Protein AF-A0A7D5SAK4-F1 (afdb_monomer_lite)

Foldseek 3Di:
DFPDQPAADDAQDKDFDKDWAPQDPADDQQKWWKKKKWKKKFWAAAQAKFKFWWWDQQAPPDIDGLLPADPDPPDFGQPQVDQNQPQQNPDNVDSDHGHHPVRHGGVGDDTDIDIDIRTGIGGDPDPDPDRTTIMIRGMIIGHHRDDDRTRGMDIGPIDMHTDHDDDDPPPVDPPPFDWPPVVDPVPDIDGDDPDQDFDKDWDADPVRHTDDIDTDDGD

Radius of gyration: 26.8 Å; chains: 1; bounding box: 66×43×78 Å

Secondary structure (DSSP, 8-state):
--S-TTSPPPTT-EEEEEEEPPPP---SSSEEEEEEEEEEEEE--TTTSEEEEEEESSTTSS-EETT-----TTS-----TTTTTTTTBS-TT--PBPB-TTS-B-B-SS-EEEEEEEEEEEE--S--------EEEEEEEE--SS-----EEEEEEEEEEE---PPPP--TTT-----BSSS-SSS--B----SSS-EEEEEE-TTS-EEEEEEEPP-

pLDDT: mean 70.31, std 14.49, range [39.53, 91.31]

Structure (mmCIF, N/CA/C/O backbone):
data_AF-A0A7D5SAK4-F1
#
_entry.id   AF-A0A7D5SAK4-F1
#
loop_
_atom_site.group_PDB
_atom_site.id
_atom_site.type_symbol
_atom_site.label_atom_id
_atom_site.label_alt_id
_atom_site.label_comp_id
_atom_site.label_asym_id
_atom_site.label_entity_id
_atom_site.label_seq_id
_atom_site.pdbx_PDB_ins_code
_atom_site.Cartn_x
_atom_site.Cartn_y
_atom_site.Cartn_z
_atom_site.occupancy
_atom_site.B_iso_or_equiv
_atom_site.auth_seq_id
_atom_site.auth_comp_id
_atom_site.auth_asym_id
_atom_site.auth_atom_id
_atom_site.pdbx_PDB_model_num
ATOM 1 N N . MET A 1 1 ? 14.174 -0.040 -7.897 1.00 55.28 1 MET A N 1
ATOM 2 C CA . MET A 1 1 ? 13.739 0.686 -6.686 1.00 55.28 1 MET A CA 1
ATOM 3 C C . MET A 1 1 ? 14.817 1.688 -6.367 1.00 55.28 1 MET A C 1
ATOM 5 O O . MET A 1 1 ? 15.941 1.271 -6.117 1.00 55.28 1 MET A O 1
ATOM 9 N N . ILE A 1 2 ? 14.504 2.974 -6.461 1.00 55.88 2 ILE A N 1
ATOM 10 C CA . ILE A 1 2 ? 15.511 4.012 -6.299 1.00 55.88 2 ILE A CA 1
ATOM 11 C C . ILE A 1 2 ? 15.364 4.608 -4.906 1.00 55.88 2 ILE A C 1
ATOM 13 O O . ILE A 1 2 ? 14.382 5.274 -4.587 1.00 55.88 2 ILE A O 1
ATOM 17 N N . THR A 1 3 ? 16.354 4.327 -4.066 1.00 53.31 3 THR A N 1
ATOM 18 C CA . THR A 1 3 ? 16.530 4.958 -2.753 1.00 53.31 3 THR A CA 1
ATOM 19 C C . THR A 1 3 ? 17.414 6.208 -2.838 1.00 53.31 3 THR A C 1
ATOM 21 O O . THR A 1 3 ? 17.677 6.833 -1.817 1.00 53.31 3 THR A O 1
ATOM 24 N N . ASP A 1 4 ? 17.874 6.559 -4.043 1.00 54.09 4 ASP A N 1
ATOM 25 C CA . ASP A 1 4 ? 18.899 7.563 -4.323 1.00 54.09 4 ASP A CA 1
ATOM 26 C C . ASP A 1 4 ? 18.652 8.205 -5.707 1.00 54.09 4 ASP A C 1
ATOM 28 O O . ASP A 1 4 ? 18.868 7.578 -6.740 1.00 54.09 4 ASP A O 1
ATOM 32 N N . SER A 1 5 ? 18.218 9.467 -5.736 1.00 61.50 5 SER A N 1
ATOM 33 C CA . SER A 1 5 ? 17.888 10.199 -6.969 1.00 61.50 5 SER A CA 1
ATOM 34 C C . SER A 1 5 ? 19.081 10.543 -7.875 1.00 61.50 5 SER A C 1
ATOM 36 O O . SER A 1 5 ? 18.881 11.243 -8.865 1.00 61.50 5 SER A O 1
ATOM 38 N N . LEU A 1 6 ? 20.312 10.145 -7.538 1.00 74.00 6 LEU A N 1
ATOM 39 C CA . LEU A 1 6 ? 21.505 10.485 -8.319 1.00 74.00 6 LEU A CA 1
ATOM 40 C C . LEU A 1 6 ? 21.583 9.720 -9.644 1.00 74.00 6 LEU A C 1
ATOM 42 O O . LEU A 1 6 ? 22.172 10.237 -10.589 1.00 74.00 6 LEU A O 1
ATOM 46 N N . ASN A 1 7 ? 20.986 8.526 -9.733 1.00 82.19 7 ASN A N 1
ATOM 47 C CA . ASN A 1 7 ? 21.051 7.684 -10.929 1.00 82.19 7 ASN A CA 1
ATOM 48 C C . ASN A 1 7 ? 19.653 7.343 -11.473 1.00 82.19 7 ASN A C 1
ATOM 50 O O . ASN A 1 7 ? 18.740 7.101 -10.680 1.00 82.19 7 ASN A O 1
ATOM 54 N N . PRO A 1 8 ? 19.477 7.268 -12.807 1.00 85.06 8 PRO A N 1
ATOM 55 C CA . PRO A 1 8 ? 18.262 6.725 -13.405 1.00 85.06 8 PRO A CA 1
ATOM 56 C C . PRO A 1 8 ? 18.050 5.249 -13.056 1.00 85.06 8 PRO A C 1
ATOM 58 O O . PRO A 1 8 ? 18.991 4.548 -12.669 1.00 85.06 8 PRO A O 1
ATOM 61 N N . TYR A 1 9 ? 16.823 4.746 -13.213 1.00 86.62 9 TYR A N 1
ATOM 62 C CA . TYR A 1 9 ? 16.590 3.314 -13.007 1.00 86.62 9 TYR A CA 1
ATOM 63 C C . TYR A 1 9 ? 17.170 2.480 -14.156 1.00 86.62 9 TYR A C 1
ATOM 65 O O . TYR A 1 9 ? 17.192 2.925 -15.302 1.00 86.62 9 TYR A O 1
ATOM 73 N N . PRO A 1 10 ? 17.632 1.249 -13.874 1.00 87.94 10 PRO A N 1
ATOM 74 C CA . PRO A 1 10 ? 18.133 0.361 -14.914 1.00 87.94 10 PRO A CA 1
ATOM 75 C C . PRO A 1 10 ? 17.015 -0.109 -15.852 1.00 87.94 10 PRO A C 1
ATOM 77 O O . PRO A 1 10 ? 15.881 -0.334 -15.420 1.00 87.94 10 PRO A O 1
ATOM 80 N N . VAL A 1 11 ? 17.361 -0.324 -17.122 1.00 89.94 11 VAL A N 1
ATOM 81 C CA . VAL A 1 11 ? 16.489 -0.984 -18.105 1.00 89.94 11 VAL A CA 1
ATOM 82 C C . VAL A 1 11 ? 16.256 -2.446 -17.740 1.00 89.94 11 VAL A C 1
ATOM 84 O O . VAL A 1 11 ? 17.106 -3.090 -17.125 1.00 89.94 11 VAL A O 1
ATOM 87 N N . SER A 1 12 ? 15.115 -2.986 -18.156 1.00 89.44 12 SER A N 1
ATOM 88 C CA . SER A 1 12 ? 14.706 -4.388 -18.009 1.00 89.44 12 SER A CA 1
ATOM 89 C C . SER A 1 12 ? 14.768 -4.870 -16.567 1.00 89.44 12 SER A C 1
ATOM 91 O O . SER A 1 12 ? 15.035 -6.038 -16.279 1.00 89.44 12 SER A O 1
ATOM 93 N N . ASN A 1 13 ? 14.549 -3.949 -15.637 1.00 88.94 13 ASN A N 1
ATOM 94 C CA . ASN A 1 13 ? 14.712 -4.201 -14.230 1.00 88.94 13 ASN A CA 1
ATOM 95 C C . ASN A 1 13 ? 13.381 -4.619 -13.630 1.00 88.94 13 ASN A C 1
ATOM 97 O O . ASN A 1 13 ? 12.383 -3.912 -13.738 1.00 88.94 13 ASN A O 1
ATOM 101 N N . TYR A 1 14 ? 13.404 -5.734 -12.912 1.00 89.56 14 TYR A N 1
ATOM 102 C CA . TYR A 1 14 ? 12.339 -6.113 -12.002 1.00 89.56 14 TYR A CA 1
ATOM 103 C C . TYR A 1 14 ? 12.876 -6.027 -10.579 1.00 89.56 14 TYR A C 1
ATOM 105 O O . TYR A 1 14 ? 13.786 -6.762 -10.199 1.00 89.56 14 TYR A O 1
ATOM 113 N N . SER A 1 15 ? 12.315 -5.122 -9.782 1.00 88.06 15 SER A N 1
ATOM 114 C CA . SER A 1 15 ? 12.715 -4.961 -8.385 1.00 88.06 15 SER A CA 1
ATOM 115 C C . SER A 1 15 ? 11.506 -4.951 -7.477 1.00 88.06 15 SER A C 1
ATOM 117 O O . SER A 1 15 ? 10.505 -4.301 -7.778 1.00 88.06 15 SER A O 1
ATOM 119 N N . ALA A 1 16 ? 11.632 -5.630 -6.345 1.00 88.19 16 ALA A N 1
ATOM 120 C CA . ALA A 1 16 ? 10.605 -5.660 -5.326 1.00 88.19 16 ALA A CA 1
ATOM 121 C C . ALA A 1 16 ? 11.224 -5.757 -3.935 1.00 88.19 16 ALA A C 1
ATOM 123 O O . ALA A 1 16 ? 12.320 -6.294 -3.771 1.00 88.19 16 ALA A O 1
ATOM 124 N N . PHE A 1 17 ? 10.494 -5.290 -2.926 1.00 85.31 17 PHE A N 1
ATOM 125 C CA . PHE A 1 17 ? 10.806 -5.591 -1.535 1.00 85.31 17 PHE A CA 1
ATOM 126 C C . PHE A 1 17 ? 9.558 -6.039 -0.786 1.00 85.31 17 PHE A C 1
ATOM 128 O O . PHE A 1 17 ? 8.427 -5.689 -1.134 1.00 85.31 17 PHE A O 1
ATOM 135 N N . ALA A 1 18 ? 9.780 -6.855 0.238 1.00 83.94 18 ALA A N 1
ATOM 136 C CA . ALA A 1 18 ? 8.726 -7.390 1.077 1.00 83.94 18 ALA A CA 1
ATOM 137 C C . ALA A 1 18 ? 8.836 -6.840 2.495 1.00 83.94 18 ALA A C 1
ATOM 139 O O . ALA A 1 18 ? 9.925 -6.677 3.042 1.00 83.94 18 ALA A O 1
ATOM 140 N N . ILE A 1 19 ? 7.678 -6.593 3.087 1.00 79.56 19 ILE A N 1
ATOM 141 C CA . ILE A 1 19 ? 7.499 -6.165 4.462 1.00 79.56 19 ILE A CA 1
ATOM 142 C C . ILE A 1 19 ? 6.755 -7.282 5.178 1.00 79.56 19 ILE A C 1
ATOM 144 O O . ILE A 1 19 ? 5.736 -7.800 4.712 1.00 79.56 19 ILE A O 1
ATOM 148 N N . HIS A 1 20 ? 7.278 -7.659 6.334 1.00 80.75 20 HIS A N 1
ATOM 149 C CA . HIS A 1 20 ? 6.602 -8.591 7.214 1.00 80.75 20 HIS A CA 1
ATOM 150 C C . HIS A 1 20 ? 5.535 -7.831 7.992 1.00 80.75 20 HIS A C 1
ATOM 152 O O . HIS A 1 20 ? 5.846 -6.886 8.717 1.00 80.75 20 HIS A O 1
ATOM 158 N N . LEU A 1 21 ? 4.277 -8.236 7.832 1.00 74.88 21 LEU A N 1
ATOM 159 C CA . LEU A 1 21 ? 3.200 -7.649 8.611 1.00 74.88 21 LEU A CA 1
ATOM 160 C C . LEU A 1 21 ? 3.262 -8.214 10.033 1.00 74.88 21 LEU A C 1
ATOM 1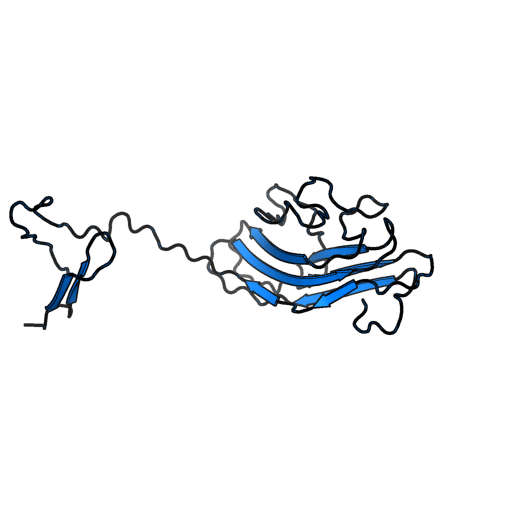62 O O . LEU A 1 21 ? 3.551 -9.404 10.210 1.00 74.88 21 LEU A O 1
ATOM 166 N N . PRO A 1 22 ? 2.996 -7.387 11.058 1.00 71.81 22 PRO A N 1
ATOM 167 C CA . PRO A 1 22 ? 2.966 -7.870 12.423 1.00 71.81 22 PRO A CA 1
ATOM 168 C C . PRO A 1 22 ? 1.899 -8.954 12.541 1.00 71.81 22 PRO A C 1
ATOM 170 O O . PRO A 1 22 ? 0.854 -8.912 11.879 1.00 71.81 22 PRO A O 1
ATOM 173 N N . GLN A 1 23 ? 2.160 -9.937 13.395 1.00 68.50 23 GLN A N 1
ATOM 174 C CA . GLN A 1 23 ? 1.157 -10.941 13.693 1.00 68.50 23 GLN A CA 1
ATOM 175 C C . GLN A 1 23 ? -0.071 -10.234 14.283 1.00 68.50 23 GLN A C 1
ATOM 177 O O . GLN A 1 23 ? 0.024 -9.594 15.330 1.00 68.50 23 GLN A O 1
ATOM 182 N N . ASN A 1 24 ? -1.216 -10.328 13.606 1.00 62.53 24 ASN A N 1
ATOM 183 C CA . ASN A 1 24 ? -2.455 -9.788 14.141 1.00 62.53 24 ASN A CA 1
ATOM 184 C C . ASN A 1 24 ? -2.954 -10.739 15.237 1.00 62.53 24 ASN A C 1
ATOM 186 O O . ASN A 1 24 ? -3.220 -11.916 14.995 1.00 62.53 24 ASN A O 1
ATOM 190 N N . ILE A 1 25 ? -3.012 -10.220 16.461 1.00 54.09 25 ILE A N 1
ATOM 191 C CA . ILE A 1 25 ? -3.475 -10.919 17.668 1.00 54.09 25 ILE A CA 1
ATOM 192 C C . ILE A 1 25 ? -4.999 -10.792 17.871 1.00 54.09 25 ILE A C 1
ATOM 194 O O . ILE A 1 25 ? -5.516 -11.180 18.916 1.00 54.09 25 ILE A O 1
ATOM 198 N N . GLY A 1 26 ? -5.704 -10.235 16.881 1.00 53.47 26 GLY A N 1
ATOM 199 C CA . GLY A 1 26 ? -7.121 -9.890 16.900 1.00 53.47 26 GLY A CA 1
ATOM 200 C C . GLY A 1 26 ? -8.068 -11.079 17.064 1.00 53.47 26 GLY A C 1
ATOM 201 O O . GLY A 1 26 ? -7.849 -12.180 16.557 1.00 53.47 26 GLY A O 1
ATOM 202 N N . LEU A 1 27 ? -9.127 -10.813 17.824 1.00 47.06 27 LEU A N 1
ATOM 203 C CA . LEU A 1 27 ? -10.064 -11.752 18.427 1.00 47.06 27 LEU A CA 1
ATOM 204 C C . LEU A 1 27 ? -10.963 -12.434 17.387 1.00 47.06 27 LEU A C 1
ATOM 206 O O . LEU A 1 27 ? -11.790 -11.766 16.791 1.00 47.06 27 LEU A O 1
ATOM 210 N N . ASN A 1 28 ? -10.832 -13.761 17.252 1.00 47.03 28 ASN A N 1
ATOM 211 C CA . ASN A 1 28 ? -11.820 -14.800 16.874 1.00 47.03 28 ASN A CA 1
ATOM 212 C C . ASN A 1 28 ? -12.819 -14.609 15.708 1.00 47.03 28 ASN A C 1
ATOM 214 O O . ASN A 1 28 ? -13.486 -15.580 15.358 1.00 47.03 28 ASN A O 1
ATOM 218 N N . TRP A 1 29 ? -12.929 -13.443 15.085 1.00 45.09 29 TRP A N 1
ATOM 219 C CA . TRP A 1 29 ? -13.993 -13.100 14.140 1.00 45.09 29 TRP A CA 1
ATOM 220 C C . TRP A 1 29 ? -13.484 -12.985 12.712 1.00 45.09 29 TRP A C 1
ATOM 222 O O . TRP A 1 29 ? -13.998 -12.196 11.933 1.00 45.09 29 TRP A O 1
ATOM 232 N N . GLY A 1 30 ? -12.468 -13.784 12.377 1.00 52.03 30 GLY A N 1
ATOM 233 C CA . GLY A 1 30 ? -12.120 -14.135 11.001 1.00 52.03 30 GLY A CA 1
ATOM 234 C C . GLY A 1 30 ? -11.702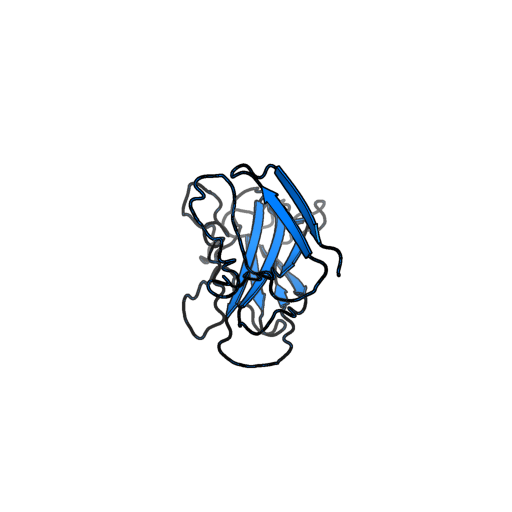 -12.997 10.075 1.00 52.03 30 GLY A C 1
ATOM 235 O O . GLY A 1 30 ? -11.316 -13.336 8.969 1.00 52.03 30 GLY A O 1
ATOM 236 N N . ASN A 1 31 ? -11.747 -11.735 10.519 1.00 53.81 31 ASN A N 1
ATOM 237 C CA . ASN A 1 31 ? -11.502 -10.523 9.748 1.00 53.81 31 ASN A CA 1
ATOM 238 C C . ASN A 1 31 ? -10.250 -9.837 10.287 1.00 53.81 31 ASN A C 1
ATOM 240 O O . ASN A 1 31 ? -10.241 -9.244 11.369 1.00 53.81 31 ASN A O 1
ATOM 244 N N . TYR A 1 32 ? -9.168 -9.935 9.529 1.00 61.06 32 TYR A N 1
ATOM 245 C CA . TYR A 1 32 ? -7.949 -9.193 9.810 1.00 61.06 32 TYR A CA 1
ATOM 246 C C . TYR A 1 32 ? -7.981 -7.902 9.010 1.00 61.06 32 TYR A C 1
ATOM 248 O O . TYR A 1 32 ? -7.969 -7.995 7.795 1.00 61.06 32 TYR A O 1
ATOM 256 N N . ASN A 1 33 ? -7.986 -6.741 9.670 1.00 68.25 33 ASN A N 1
ATOM 257 C CA . ASN A 1 33 ? -7.910 -5.434 9.012 1.00 68.25 33 ASN A CA 1
ATOM 258 C C . ASN A 1 33 ? -6.476 -4.919 9.082 1.00 68.25 33 ASN A C 1
ATOM 260 O O . ASN A 1 33 ? -6.112 -4.229 10.035 1.00 68.25 33 ASN A O 1
ATOM 264 N N . TYR A 1 34 ? -5.635 -5.276 8.116 1.00 73.44 34 TYR A N 1
ATOM 265 C CA . TYR A 1 34 ? -4.321 -4.646 7.995 1.00 73.44 34 TYR A CA 1
ATOM 266 C C . TYR A 1 34 ? -4.452 -3.338 7.234 1.00 73.44 34 TYR A C 1
ATOM 268 O O . TYR A 1 34 ? -5.172 -3.292 6.245 1.00 73.44 34 TYR A O 1
ATOM 276 N N . TYR A 1 35 ? -3.736 -2.299 7.661 1.00 74.56 35 TYR A N 1
ATOM 277 C CA . TYR A 1 35 ? -3.582 -1.095 6.856 1.00 74.56 35 TYR A CA 1
ATOM 278 C C . TYR A 1 35 ? -2.146 -0.954 6.370 1.00 74.56 35 TYR A C 1
ATOM 280 O O . TYR A 1 35 ? -1.185 -1.238 7.095 1.00 74.56 35 TYR A O 1
ATOM 288 N N . PHE A 1 36 ? -2.015 -0.473 5.140 1.00 75.19 36 PHE A N 1
ATOM 289 C CA . PHE A 1 36 ? -0.743 -0.140 4.525 1.00 75.19 36 PHE A CA 1
ATOM 290 C C . PHE A 1 36 ? -0.788 1.286 3.990 1.00 75.19 36 PHE A C 1
ATOM 292 O O . PHE A 1 36 ? -1.616 1.591 3.131 1.00 75.19 36 PHE A O 1
ATOM 299 N N . ARG A 1 37 ? 0.077 2.157 4.519 1.00 78.06 37 ARG A N 1
ATOM 300 C CA . ARG A 1 37 ? 0.130 3.577 4.182 1.00 78.06 37 ARG A CA 1
ATOM 301 C C . ARG A 1 37 ? 1.533 4.026 3.841 1.00 78.06 37 ARG A C 1
ATOM 303 O O . ARG A 1 37 ? 2.475 3.733 4.559 1.00 78.06 37 ARG A O 1
ATOM 310 N N . PHE A 1 38 ? 1.663 4.791 2.775 1.00 78.94 38 PHE A N 1
ATOM 311 C CA . PHE A 1 38 ? 2.926 5.390 2.380 1.00 78.94 38 PHE A CA 1
ATOM 312 C C . PHE A 1 38 ? 2.656 6.599 1.492 1.00 78.94 38 PHE A C 1
ATOM 314 O O . PHE A 1 38 ? 1.592 6.700 0.876 1.00 78.94 38 PHE A O 1
ATOM 321 N N . TRP A 1 39 ? 3.629 7.500 1.437 1.00 80.19 39 TRP A N 1
ATOM 322 C CA . TRP A 1 39 ? 3.752 8.444 0.340 1.00 80.19 39 TRP A CA 1
ATOM 323 C C . TRP A 1 39 ? 4.581 7.800 -0.749 1.00 80.19 39 TRP A C 1
ATOM 325 O O . TRP A 1 39 ? 5.560 7.104 -0.473 1.00 80.19 39 TRP A O 1
ATOM 335 N N . HIS A 1 40 ? 4.230 8.070 -1.991 1.00 80.75 40 HIS A N 1
ATOM 336 C CA . HIS A 1 40 ? 5.093 7.720 -3.100 1.00 80.75 40 HIS A CA 1
ATOM 337 C C . HIS A 1 40 ? 5.218 8.852 -4.099 1.00 80.75 40 HIS A C 1
ATOM 339 O O . HIS A 1 40 ? 4.349 9.713 -4.180 1.00 80.75 40 HIS A O 1
ATOM 345 N N . ARG A 1 41 ? 6.311 8.811 -4.850 1.00 81.62 41 ARG A N 1
ATOM 346 C CA . ARG A 1 41 ? 6.540 9.579 -6.064 1.00 81.62 41 ARG A CA 1
ATOM 347 C C . ARG A 1 41 ? 7.058 8.616 -7.113 1.00 81.62 41 ARG A C 1
ATOM 349 O O . ARG A 1 41 ? 7.985 7.866 -6.821 1.00 81.62 41 ARG A O 1
ATOM 356 N N . PHE A 1 42 ? 6.497 8.643 -8.311 1.00 83.00 42 PHE A N 1
ATOM 357 C CA . PHE A 1 42 ? 7.028 7.879 -9.432 1.00 83.00 42 PHE A CA 1
ATOM 358 C C . PHE A 1 42 ? 7.246 8.773 -10.652 1.00 83.00 42 PHE A C 1
ATOM 360 O O . PHE A 1 42 ? 6.537 9.757 -10.860 1.00 83.00 42 PHE A O 1
ATOM 367 N N . GLU A 1 43 ? 8.281 8.454 -11.414 1.00 83.62 43 GLU A N 1
ATOM 368 C CA . GLU A 1 43 ? 8.624 9.060 -12.688 1.00 83.62 43 GLU A CA 1
ATOM 369 C C . GLU A 1 43 ? 9.124 7.943 -13.607 1.00 83.62 43 GLU A C 1
ATOM 371 O O . GLU A 1 43 ? 10.253 7.475 -13.467 1.00 83.62 43 GLU A O 1
ATOM 376 N N . THR A 1 44 ? 8.254 7.496 -14.503 1.00 83.44 44 THR A N 1
ATOM 377 C CA . THR A 1 44 ? 8.467 6.381 -15.435 1.00 83.44 44 THR A CA 1
ATOM 378 C C . THR A 1 44 ? 8.100 6.825 -16.846 1.00 83.44 44 THR A C 1
ATOM 380 O O . THR A 1 44 ? 7.348 7.799 -16.991 1.00 83.44 44 THR A O 1
ATOM 383 N N . ASP A 1 45 ? 8.602 6.151 -17.882 1.00 79.75 45 ASP A N 1
ATOM 384 C CA . ASP A 1 45 ? 7.997 6.299 -19.206 1.00 79.75 45 ASP A CA 1
ATOM 385 C C . ASP A 1 45 ? 6.586 5.724 -19.232 1.00 79.75 45 ASP A C 1
ATOM 387 O O . ASP A 1 45 ? 6.229 4.765 -18.541 1.00 79.75 45 ASP A O 1
ATOM 391 N N . SER A 1 46 ? 5.761 6.392 -20.023 1.00 68.25 46 SER A N 1
ATOM 392 C CA . SER A 1 46 ? 4.352 6.092 -20.142 1.00 68.25 46 SER A CA 1
ATOM 393 C C . SER A 1 46 ? 4.125 4.671 -20.665 1.00 68.25 46 SER A C 1
ATOM 395 O O . SER A 1 46 ? 4.748 4.223 -21.625 1.00 68.25 46 SER A O 1
ATOM 397 N N . LEU A 1 47 ? 3.154 3.985 -20.056 1.00 69.69 47 LEU A N 1
ATOM 398 C CA . LEU A 1 47 ? 2.525 2.740 -20.518 1.00 69.69 47 LEU A CA 1
ATOM 399 C C . LEU A 1 47 ? 3.357 1.454 -20.412 1.00 69.69 47 LEU A C 1
ATOM 401 O O . LEU A 1 47 ? 2.765 0.376 -20.419 1.00 69.69 47 LEU A O 1
ATOM 405 N N . LYS A 1 48 ? 4.684 1.502 -20.294 1.00 80.06 48 LYS A N 1
ATOM 406 C CA . LYS A 1 48 ? 5.518 0.282 -20.244 1.00 80.06 48 LYS A CA 1
ATOM 407 C C . LYS A 1 48 ? 6.143 0.007 -18.892 1.00 80.06 48 LYS A C 1
ATOM 409 O O . LYS A 1 48 ? 6.283 -1.155 -18.495 1.00 80.06 48 LYS A O 1
ATOM 414 N N . ASP A 1 49 ? 6.450 1.084 -18.197 1.00 87.50 49 ASP A N 1
ATOM 415 C CA . ASP A 1 49 ? 7.133 1.063 -16.927 1.00 87.50 49 ASP A CA 1
ATOM 416 C C . ASP A 1 49 ? 6.127 1.372 -15.839 1.00 87.50 49 ASP A C 1
ATOM 418 O O . ASP A 1 49 ? 5.268 2.241 -15.987 1.00 87.50 49 ASP A O 1
ATOM 422 N N . GLY A 1 50 ? 6.211 0.664 -14.722 1.00 88.62 50 GLY A N 1
ATOM 423 C CA . GLY A 1 50 ? 5.297 0.981 -13.647 1.00 88.62 50 GLY A CA 1
ATOM 424 C C . GLY A 1 50 ? 5.391 0.118 -12.418 1.00 88.62 50 GLY A C 1
ATOM 425 O O . GLY A 1 50 ? 6.229 -0.779 -12.270 1.00 88.62 50 GLY A O 1
ATOM 426 N N . CYS A 1 51 ? 4.507 0.479 -11.501 1.00 87.56 51 CYS A N 1
ATOM 427 C CA . CYS A 1 51 ? 4.571 0.090 -10.112 1.00 87.56 51 CYS A CA 1
ATOM 428 C C . CYS A 1 51 ? 3.251 -0.534 -9.669 1.00 87.56 51 CYS A C 1
ATOM 430 O O . CYS A 1 51 ? 2.194 0.044 -9.905 1.00 87.56 51 CYS A O 1
ATOM 432 N N . TRP A 1 52 ? 3.289 -1.666 -8.973 1.00 87.19 52 TRP A N 1
ATOM 433 C CA . TRP A 1 52 ? 2.086 -2.281 -8.406 1.00 87.19 52 TRP A CA 1
ATOM 434 C C . TRP A 1 52 ? 2.357 -2.913 -7.039 1.00 87.19 52 TRP A C 1
ATOM 436 O O . TRP A 1 52 ? 3.502 -2.994 -6.586 1.00 87.19 52 TRP A O 1
ATOM 446 N N . LEU A 1 53 ? 1.289 -3.323 -6.358 1.00 83.75 53 LEU A N 1
ATOM 447 C CA . LEU A 1 53 ? 1.336 -3.935 -5.035 1.00 83.75 53 LEU A CA 1
ATOM 448 C C . LEU A 1 53 ? 0.985 -5.426 -5.149 1.00 83.75 53 LEU A C 1
ATOM 450 O O . LEU A 1 53 ? 0.062 -5.808 -5.873 1.00 83.75 53 LEU A O 1
ATOM 454 N N . GLU A 1 54 ? 1.695 -6.267 -4.397 1.00 82.19 54 GLU A N 1
ATOM 455 C CA . GLU A 1 54 ? 1.424 -7.702 -4.285 1.00 82.19 54 GLU A CA 1
ATOM 456 C C . GLU A 1 54 ? 1.351 -8.139 -2.816 1.00 82.19 54 GLU A C 1
ATOM 458 O O . GLU A 1 54 ? 2.002 -7.597 -1.923 1.00 82.19 54 GLU A O 1
ATOM 463 N N . PHE A 1 55 ? 0.575 -9.178 -2.538 1.00 76.81 55 PHE A N 1
ATOM 464 C CA . PHE A 1 55 ? 0.419 -9.716 -1.191 1.00 76.81 55 PHE A CA 1
ATOM 465 C C . PHE A 1 55 ? 0.579 -11.223 -1.167 1.00 76.81 55 PHE A C 1
ATOM 467 O O . PHE A 1 55 ? 0.280 -11.906 -2.141 1.00 76.81 55 PHE A O 1
ATOM 474 N N . SER A 1 56 ? 1.034 -11.736 -0.028 1.00 75.88 56 SER A N 1
ATOM 475 C CA . SER A 1 56 ? 1.207 -13.160 0.198 1.00 75.88 56 SER A CA 1
ATOM 476 C C . SER A 1 56 ? 0.643 -13.566 1.557 1.00 75.88 56 SER A C 1
ATOM 478 O O . SER A 1 56 ? 1.040 -13.070 2.617 1.00 75.88 56 SER A O 1
ATOM 480 N N . SER A 1 57 ? -0.272 -14.528 1.530 1.00 72.38 57 SER A N 1
ATOM 481 C CA . SER A 1 57 ? -0.816 -15.162 2.732 1.00 72.38 57 SER A CA 1
ATOM 482 C C . SER A 1 57 ? 0.011 -16.364 3.200 1.00 72.38 57 SER A C 1
ATOM 484 O O . SER A 1 57 ? -0.246 -16.906 4.269 1.00 72.38 57 SER A O 1
ATOM 486 N N . ASP A 1 58 ? 1.002 -16.792 2.418 1.00 72.12 58 ASP A N 1
ATOM 487 C CA . ASP A 1 58 ? 1.780 -18.015 2.626 1.00 72.12 58 ASP A CA 1
ATOM 488 C C . ASP A 1 58 ? 3.278 -17.725 2.775 1.00 72.12 58 ASP A C 1
ATOM 490 O O . ASP A 1 58 ? 4.135 -18.457 2.292 1.00 72.12 58 ASP A O 1
ATOM 494 N N . THR A 1 59 ? 3.625 -16.646 3.476 1.00 74.81 59 THR A N 1
ATOM 495 C CA . THR A 1 59 ? 5.019 -16.275 3.782 1.00 74.81 59 THR A CA 1
ATOM 496 C C . THR A 1 59 ? 5.919 -16.018 2.561 1.00 74.81 59 THR A C 1
ATOM 498 O O . THR A 1 59 ? 7.148 -16.010 2.679 1.00 74.81 59 THR A O 1
ATOM 501 N N . GLY A 1 60 ? 5.323 -15.694 1.416 1.00 77.31 60 GLY A N 1
ATOM 502 C CA . GLY A 1 60 ? 5.993 -15.304 0.177 1.00 77.31 60 GLY A CA 1
ATOM 503 C C . GLY A 1 60 ? 6.112 -16.414 -0.866 1.00 77.31 60 GLY A C 1
ATOM 504 O O . GLY A 1 60 ? 6.847 -16.212 -1.836 1.00 77.31 60 GLY A O 1
ATOM 505 N N . HIS A 1 61 ? 5.443 -17.559 -0.680 1.00 80.12 61 HIS A N 1
ATOM 506 C CA . HIS A 1 61 ? 5.447 -18.650 -1.661 1.00 80.12 61 HIS A CA 1
ATOM 507 C C . HIS A 1 61 ? 4.565 -18.325 -2.876 1.00 80.12 61 HIS A C 1
ATOM 509 O O . HIS A 1 61 ? 4.980 -18.564 -4.008 1.00 80.12 61 HIS A O 1
ATOM 515 N N . THR A 1 62 ? 3.401 -17.714 -2.659 1.00 81.69 62 THR A N 1
ATOM 516 C CA . THR A 1 62 ? 2.498 -17.211 -3.697 1.00 81.69 62 THR A CA 1
ATOM 517 C C . THR A 1 62 ? 2.217 -15.726 -3.501 1.00 81.69 62 THR A C 1
ATOM 519 O O . THR A 1 62 ? 2.208 -15.211 -2.381 1.00 81.69 62 THR A O 1
ATOM 522 N N . TRP A 1 63 ? 2.027 -15.028 -4.622 1.00 80.75 63 TRP A N 1
ATOM 523 C CA . TRP A 1 63 ? 1.804 -13.587 -4.676 1.00 80.75 63 TRP A CA 1
ATOM 524 C C . TRP A 1 63 ? 0.522 -13.297 -5.446 1.00 80.75 63 TRP A C 1
ATOM 526 O O . TRP A 1 63 ? 0.328 -13.783 -6.560 1.00 80.75 63 TRP A O 1
ATOM 536 N N . PHE A 1 64 ? -0.339 -12.492 -4.841 1.00 77.88 64 PHE A N 1
ATOM 537 C CA . PHE A 1 64 ? -1.614 -12.059 -5.392 1.00 77.88 64 PHE A CA 1
ATOM 538 C C . PHE A 1 64 ? -1.560 -10.557 -5.620 1.00 77.88 64 PHE A C 1
ATOM 540 O O . PHE A 1 64 ? -0.997 -9.825 -4.802 1.00 77.88 64 PHE A O 1
ATOM 547 N N . ARG A 1 65 ? -2.139 -10.087 -6.722 1.00 78.19 65 ARG A N 1
ATOM 548 C CA . ARG A 1 65 ? -2.196 -8.653 -6.995 1.00 78.19 65 ARG A CA 1
ATOM 549 C C . ARG A 1 65 ? -3.300 -8.000 -6.165 1.00 78.19 65 ARG A C 1
ATOM 551 O O . ARG A 1 65 ? -4.333 -8.614 -5.903 1.00 78.19 65 ARG A O 1
ATOM 558 N N . THR A 1 66 ? -3.103 -6.750 -5.763 1.00 73.38 66 THR A N 1
ATOM 559 C CA . THR A 1 66 ? -4.114 -6.010 -4.986 1.00 73.38 66 THR A CA 1
ATOM 560 C C . THR A 1 66 ? -5.344 -5.606 -5.781 1.00 73.38 66 THR A C 1
ATOM 562 O O . THR A 1 66 ? -6.387 -5.355 -5.189 1.00 73.38 66 THR A O 1
ATOM 565 N N . ASP A 1 67 ? -5.218 -5.501 -7.103 1.00 70.56 67 ASP A N 1
ATOM 566 C CA . ASP A 1 67 ? -6.291 -5.132 -8.031 1.00 70.56 67 ASP A CA 1
ATOM 567 C C . ASP A 1 67 ? -7.177 -6.315 -8.437 1.00 70.56 67 ASP A C 1
ATOM 569 O O . ASP A 1 67 ? -8.276 -6.119 -8.953 1.00 70.56 67 ASP A O 1
ATOM 573 N N . THR A 1 68 ? -6.743 -7.554 -8.190 1.00 66.19 68 THR A N 1
ATOM 574 C CA . THR A 1 68 ? -7.569 -8.737 -8.449 1.00 66.19 68 THR A CA 1
ATOM 575 C C . THR A 1 68 ? -8.595 -8.920 -7.337 1.00 66.19 68 THR A C 1
ATOM 577 O O . THR A 1 68 ? -8.421 -9.725 -6.425 1.00 66.19 68 THR A O 1
ATOM 580 N N . ILE A 1 69 ? -9.676 -8.145 -7.415 1.00 54.91 69 ILE A N 1
ATOM 581 C CA . ILE A 1 69 ? -10.837 -8.280 -6.540 1.00 54.91 69 ILE A CA 1
ATOM 582 C C . ILE A 1 69 ? -11.623 -9.521 -6.973 1.00 54.91 69 ILE A C 1
ATOM 584 O O . ILE A 1 69 ? -12.315 -9.516 -7.988 1.00 54.91 69 ILE A O 1
ATOM 588 N N . SER A 1 70 ? -11.536 -10.591 -6.189 1.00 50.91 70 SER A N 1
ATOM 589 C CA . SER A 1 70 ? -12.483 -11.703 -6.259 1.00 50.91 70 SER A CA 1
ATOM 590 C C . SER A 1 70 ? -13.525 -11.504 -5.165 1.00 50.91 70 SER A C 1
ATOM 592 O O . SER A 1 70 ? -13.301 -11.870 -4.010 1.00 50.91 70 SER A O 1
ATOM 594 N N . TRP A 1 71 ? -14.672 -10.922 -5.521 1.00 47.00 71 TRP A N 1
ATOM 595 C CA . TRP A 1 71 ? -15.882 -10.991 -4.698 1.00 47.00 71 TRP A CA 1
ATOM 596 C C . TRP A 1 71 ? -16.428 -12.422 -4.770 1.00 47.00 71 TRP A C 1
ATOM 598 O O . TRP A 1 71 ? -17.348 -12.719 -5.526 1.00 47.00 71 TRP A O 1
ATOM 608 N N . GLY A 1 72 ? -15.796 -13.341 -4.046 1.00 44.97 72 GLY A N 1
ATOM 609 C CA . GLY A 1 72 ? -16.137 -14.753 -4.116 1.00 44.97 72 GLY A CA 1
ATOM 610 C C . GLY A 1 72 ? -15.500 -15.559 -2.997 1.00 44.97 72 GLY A C 1
ATOM 611 O O . GLY A 1 72 ? -14.284 -15.725 -2.930 1.00 44.97 72 GLY A O 1
ATOM 612 N N . TRP A 1 73 ? -16.346 -16.110 -2.135 1.00 41.00 73 TRP A N 1
ATOM 613 C CA . TRP A 1 73 ? -16.012 -17.298 -1.356 1.00 41.00 73 TRP A CA 1
ATOM 614 C C . TRP A 1 73 ? -15.685 -18.460 -2.317 1.00 41.00 73 TRP A C 1
ATOM 616 O O . TRP A 1 73 ? -16.396 -18.597 -3.313 1.00 41.00 73 TRP A O 1
ATOM 626 N N . PRO A 1 74 ? -14.694 -19.335 -2.056 1.00 44.84 74 PRO A N 1
A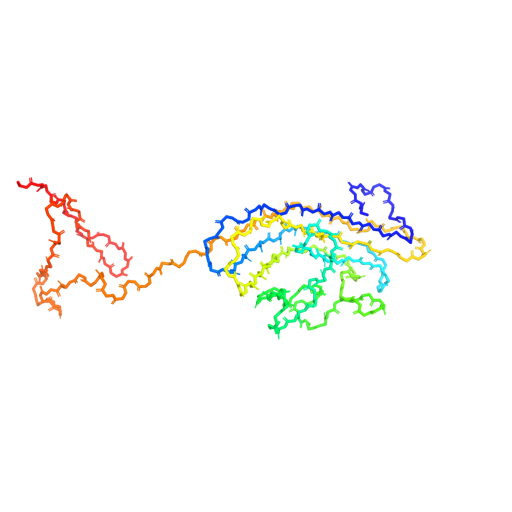TOM 627 C CA . PRO A 1 74 ? -13.824 -19.453 -0.891 1.00 44.84 74 PRO A CA 1
ATOM 628 C C . PRO A 1 74 ? -12.382 -19.069 -1.261 1.00 44.84 74 PRO A C 1
ATOM 630 O O . PRO A 1 74 ? -11.505 -19.926 -1.323 1.00 44.84 74 PRO A O 1
ATOM 633 N N . LEU A 1 75 ? -12.111 -17.810 -1.590 1.00 44.44 75 LEU A N 1
ATOM 634 C CA . LEU A 1 75 ? -10.769 -17.420 -2.018 1.00 44.44 75 LEU A CA 1
ATOM 635 C C . LEU A 1 75 ? -10.409 -16.078 -1.409 1.00 44.44 75 LEU A C 1
ATOM 637 O O . LEU A 1 75 ? -11.008 -15.087 -1.798 1.00 44.44 75 LEU A O 1
ATOM 641 N N . ASN A 1 76 ? -9.449 -16.092 -0.471 1.00 44.97 76 ASN A N 1
ATOM 642 C CA . ASN A 1 76 ? -8.568 -14.994 -0.038 1.00 44.97 76 ASN A CA 1
ATOM 643 C C . ASN A 1 76 ? -8.961 -13.616 -0.592 1.00 44.97 76 ASN A C 1
ATOM 645 O O . ASN A 1 76 ? -8.271 -13.049 -1.441 1.00 44.97 76 ASN A O 1
ATOM 649 N N . SER A 1 77 ? -10.117 -13.119 -0.168 1.00 45.72 77 SER A N 1
ATOM 650 C CA . SER A 1 77 ? -10.746 -11.993 -0.834 1.00 45.72 77 SER A CA 1
ATOM 651 C C . SER A 1 77 ? -10.159 -10.726 -0.249 1.00 45.72 77 SER A C 1
ATOM 653 O O . SER A 1 77 ? -10.494 -10.368 0.873 1.00 45.72 77 SER A O 1
ATOM 655 N N . PHE A 1 78 ? -9.308 -10.048 -1.019 1.00 50.97 78 PHE A N 1
ATOM 656 C CA . PHE A 1 78 ? -8.999 -8.639 -0.803 1.00 50.97 78 PHE A CA 1
ATOM 657 C C . PHE A 1 78 ? -10.278 -7.838 -1.083 1.00 50.97 78 PHE A C 1
ATOM 659 O O . PHE A 1 78 ? -10.460 -7.297 -2.174 1.00 50.97 78 PHE A O 1
ATOM 666 N N . SER A 1 79 ? -11.205 -7.794 -0.124 1.00 47.81 79 SER A N 1
ATOM 667 C CA . SER A 1 79 ? -12.314 -6.843 -0.157 1.00 47.81 79 SER A CA 1
ATOM 668 C C . SER A 1 79 ? -11.763 -5.494 0.257 1.00 47.81 79 SER A C 1
ATOM 670 O O . SER A 1 79 ? -11.778 -5.087 1.414 1.00 47.81 79 SER A O 1
ATOM 672 N N . ASN A 1 80 ? -11.245 -4.768 -0.722 1.00 46.69 80 ASN A N 1
ATOM 673 C CA . ASN A 1 80 ? -10.970 -3.364 -0.530 1.00 46.69 80 ASN A CA 1
ATOM 674 C C . ASN A 1 80 ? -12.292 -2.583 -0.644 1.00 46.69 80 ASN A C 1
ATOM 676 O O . ASN A 1 80 ? -12.560 -1.941 -1.657 1.00 46.69 80 ASN A O 1
ATOM 680 N N . GLY A 1 81 ? -13.143 -2.681 0.384 1.00 42.31 81 GLY A N 1
ATOM 681 C CA . GLY A 1 81 ? -14.505 -2.135 0.370 1.00 42.31 81 GLY A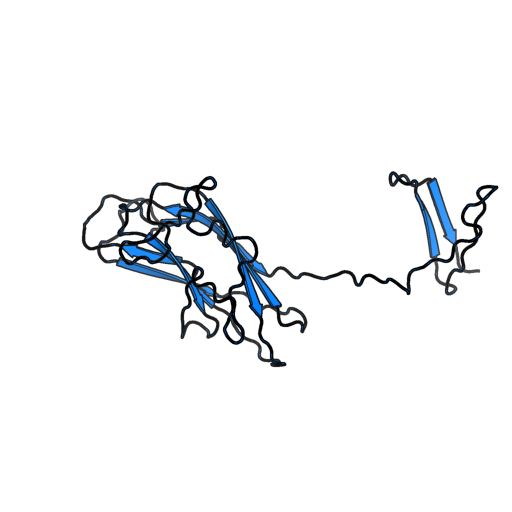 CA 1
ATOM 682 C C . GLY A 1 81 ? -14.589 -0.612 0.206 1.00 42.31 81 GLY A C 1
ATOM 683 O O . GLY A 1 81 ? -15.659 -0.107 -0.114 1.00 42.31 81 GLY A O 1
ATOM 684 N N . TRP A 1 82 ? -13.481 0.119 0.399 1.00 39.53 82 TRP A N 1
ATOM 685 C CA . TRP A 1 82 ? -13.484 1.590 0.420 1.00 39.53 82 TRP A CA 1
ATOM 686 C C . TRP A 1 82 ? -12.322 2.273 -0.322 1.00 39.53 82 TRP A C 1
ATOM 688 O O . TRP A 1 82 ? -12.414 3.466 -0.582 1.00 39.53 82 TRP A O 1
ATOM 698 N N . THR A 1 83 ? -11.245 1.568 -0.699 1.00 45.47 83 THR A N 1
ATOM 699 C CA . THR A 1 83 ? -10.104 2.150 -1.452 1.00 45.47 83 THR A CA 1
ATOM 700 C C . THR A 1 83 ? -9.848 1.519 -2.824 1.00 45.47 83 THR A C 1
ATOM 702 O O . THR A 1 83 ? -8.988 2.006 -3.559 1.00 45.47 83 THR A O 1
ATOM 705 N N . ALA A 1 84 ? -10.632 0.511 -3.236 1.00 47.22 84 ALA A N 1
ATOM 706 C CA . ALA A 1 84 ? -10.619 0.014 -4.617 1.00 47.22 84 ALA A CA 1
ATOM 707 C C . ALA A 1 84 ? -11.034 1.099 -5.619 1.00 47.22 84 ALA A C 1
ATOM 709 O O . ALA A 1 84 ? -10.633 1.053 -6.774 1.00 47.22 84 ALA A O 1
ATOM 710 N N . CYS A 1 85 ? -11.793 2.103 -5.173 1.00 48.25 85 CYS A N 1
ATOM 711 C CA . CYS A 1 85 ? -12.256 3.180 -6.034 1.00 48.25 85 CYS A CA 1
ATOM 712 C C . CYS A 1 85 ? -11.138 4.093 -6.557 1.00 48.25 85 CYS A C 1
ATOM 714 O O . CYS A 1 85 ? -11.425 4.849 -7.474 1.00 48.25 85 CYS A O 1
ATOM 716 N N . ASN A 1 86 ? -9.892 4.024 -6.051 1.00 58.28 86 ASN A N 1
ATOM 717 C CA . ASN A 1 86 ? -8.807 4.893 -6.536 1.00 58.28 86 ASN A CA 1
ATOM 718 C C . ASN A 1 86 ? -7.388 4.283 -6.570 1.00 58.28 86 ASN A C 1
ATOM 720 O O . ASN A 1 86 ? -6.419 4.995 -6.852 1.00 58.28 86 ASN A O 1
ATOM 724 N N . LEU A 1 87 ? -7.207 2.993 -6.269 1.00 70.81 87 LEU A N 1
ATOM 725 C CA . LEU A 1 87 ? -5.883 2.366 -6.368 1.00 70.81 87 LEU A CA 1
ATOM 726 C C . LEU A 1 87 ? -5.512 2.237 -7.853 1.00 70.81 87 LEU A C 1
ATOM 728 O O . LEU A 1 87 ? -6.210 1.547 -8.575 1.00 70.81 87 LEU A O 1
ATOM 732 N N . TYR A 1 88 ? -4.453 2.911 -8.308 1.00 76.75 88 TYR A N 1
ATOM 733 C CA . TYR A 1 88 ? -4.128 3.113 -9.737 1.00 76.75 88 TYR A CA 1
ATOM 734 C C . TYR A 1 88 ? -5.075 4.044 -10.503 1.00 76.75 88 TYR A C 1
ATOM 736 O O . TYR A 1 88 ? -4.907 4.221 -11.704 1.00 76.75 88 TYR A O 1
ATOM 744 N N . ASN A 1 89 ? -6.036 4.692 -9.841 1.00 74.50 89 ASN A N 1
ATOM 745 C CA . ASN A 1 89 ? -6.775 5.767 -10.486 1.00 74.50 89 ASN A CA 1
ATOM 746 C C . ASN A 1 89 ? -5.937 7.047 -10.447 1.00 74.50 89 ASN A C 1
ATOM 748 O O . ASN A 1 89 ? -5.728 7.651 -9.390 1.00 74.50 89 ASN A O 1
ATOM 752 N N . ASN A 1 90 ? -5.462 7.460 -11.615 1.00 64.88 90 ASN A N 1
ATOM 753 C CA . ASN A 1 90 ? -4.731 8.708 -11.771 1.00 64.88 90 ASN A CA 1
ATOM 754 C C . ASN A 1 90 ? -5.666 9.906 -11.951 1.00 64.88 90 ASN A C 1
ATOM 756 O O . ASN A 1 90 ? -5.206 11.013 -12.171 1.00 64.88 90 ASN A O 1
ATOM 760 N N . ASP A 1 91 ? -6.974 9.776 -11.862 1.00 68.44 91 ASP A N 1
ATOM 761 C CA . ASP A 1 91 ? -7.844 10.938 -11.902 1.00 68.44 91 ASP A CA 1
ATOM 762 C C . ASP A 1 91 ? -9.060 10.669 -11.035 1.00 68.44 91 ASP A C 1
ATOM 764 O O . ASP A 1 91 ? -9.941 9.904 -11.399 1.00 68.44 91 ASP A O 1
ATOM 768 N N . LEU A 1 92 ? -9.120 11.333 -9.878 1.00 64.44 92 LEU A N 1
ATOM 769 C CA . LEU A 1 92 ? -10.244 11.210 -8.948 1.00 64.44 92 LEU A CA 1
ATOM 770 C C . LEU A 1 92 ? -11.585 11.630 -9.583 1.00 64.44 92 LEU A C 1
ATOM 772 O O . LEU A 1 92 ? -12.634 11.382 -8.994 1.00 64.44 92 LEU A O 1
ATOM 776 N N . THR A 1 93 ? -11.558 12.280 -10.751 1.00 66.38 93 THR A N 1
ATOM 777 C CA . THR A 1 93 ? -12.738 12.649 -11.544 1.00 66.38 93 THR A CA 1
ATOM 778 C C . THR A 1 93 ? -13.060 11.658 -12.669 1.00 66.38 93 THR A C 1
ATOM 780 O O . THR A 1 93 ? -14.127 11.747 -13.273 1.00 66.38 93 THR A O 1
ATOM 783 N N . SER A 1 94 ? -12.184 10.682 -12.918 1.00 66.81 94 SER A N 1
ATOM 784 C CA . SER A 1 94 ? -12.332 9.629 -13.921 1.00 66.81 94 SER A CA 1
ATOM 785 C C . SER A 1 94 ? -12.501 8.262 -13.261 1.00 66.81 94 SER A C 1
ATOM 787 O O . SER A 1 94 ? -12.074 8.025 -12.136 1.00 66.81 94 SER A O 1
ATOM 789 N N . THR A 1 95 ? -13.093 7.318 -13.986 1.00 68.31 95 THR A N 1
ATOM 790 C CA . THR A 1 95 ? -13.099 5.893 -13.620 1.00 68.31 95 THR A CA 1
ATOM 791 C C . THR A 1 95 ? -11.996 5.106 -14.336 1.00 68.31 95 THR A C 1
ATOM 793 O O . THR A 1 95 ? -11.971 3.878 -14.270 1.00 68.31 95 THR A O 1
ATOM 796 N N . SER A 1 96 ? -11.118 5.783 -15.086 1.00 75.81 96 SER A N 1
ATOM 797 C CA . SER A 1 96 ? -10.026 5.151 -15.826 1.00 75.81 96 SER A CA 1
ATOM 798 C C . SER A 1 96 ? -8.910 4.707 -14.882 1.00 75.81 96 SER A C 1
ATOM 800 O O . SER A 1 96 ? -8.245 5.536 -14.262 1.00 75.81 96 SER A O 1
ATOM 802 N N . MET A 1 97 ? -8.678 3.401 -14.823 1.00 80.44 97 MET A N 1
ATOM 803 C CA . MET A 1 97 ? -7.559 2.815 -14.090 1.00 80.44 97 MET A CA 1
ATOM 804 C C . MET A 1 97 ? -6.294 2.884 -14.943 1.00 80.44 97 MET A C 1
ATOM 806 O O . MET A 1 97 ? -6.342 2.628 -16.145 1.00 80.44 97 MET A O 1
ATOM 810 N N . ASP A 1 98 ? -5.170 3.214 -14.319 1.00 84.12 98 ASP A N 1
ATOM 811 C CA . ASP A 1 98 ? -3.858 3.167 -14.949 1.00 84.12 98 ASP A CA 1
ATOM 812 C C . ASP A 1 98 ? -3.385 1.714 -15.089 1.00 84.12 98 ASP A C 1
ATOM 814 O O . ASP A 1 98 ? -3.558 0.883 -14.188 1.00 84.12 98 ASP A O 1
ATOM 818 N N . THR A 1 99 ? -2.821 1.400 -16.251 1.00 86.06 99 THR A N 1
ATOM 819 C CA . THR A 1 99 ? -2.407 0.051 -16.626 1.00 86.06 99 THR A CA 1
ATOM 820 C C . THR A 1 99 ? -1.123 0.071 -17.440 1.00 86.06 99 THR A C 1
ATOM 822 O O . THR A 1 99 ? -0.940 0.935 -18.294 1.00 86.06 99 THR A O 1
ATOM 825 N N . LEU A 1 100 ? -0.294 -0.956 -17.263 1.00 86.62 100 LEU A N 1
ATOM 826 C CA . LEU A 1 100 ? 0.789 -1.283 -18.191 1.00 86.62 100 LEU A CA 1
ATOM 827 C C . LEU A 1 100 ? 0.230 -1.755 -19.548 1.00 86.62 100 LEU A C 1
ATOM 829 O O . LEU A 1 100 ? -0.940 -2.126 -19.658 1.00 86.62 100 LEU A O 1
ATOM 833 N N . LEU A 1 101 ? 1.093 -1.846 -20.568 1.00 84.88 101 LEU A N 1
ATOM 834 C CA . LEU A 1 101 ? 0.753 -2.354 -21.907 1.00 84.88 101 LEU A CA 1
ATOM 835 C C . LEU A 1 101 ? 0.119 -3.753 -21.907 1.00 84.88 101 LEU A C 1
ATOM 837 O O . LEU A 1 101 ? -0.635 -4.082 -22.819 1.00 84.88 101 LEU A O 1
ATOM 841 N N . ASP A 1 102 ? 0.432 -4.588 -20.915 1.00 85.19 102 ASP A N 1
ATOM 842 C CA . ASP A 1 102 ? -0.140 -5.932 -20.776 1.00 85.19 102 ASP A CA 1
ATOM 843 C C . ASP A 1 102 ? -1.528 -5.936 -20.102 1.00 85.19 102 ASP A C 1
ATOM 845 O O . ASP A 1 102 ? -2.079 -7.000 -19.821 1.00 85.19 102 ASP A O 1
ATOM 849 N N . GLY A 1 103 ? -2.098 -4.756 -19.835 1.00 85.62 103 GLY A N 1
ATOM 850 C CA . GLY A 1 103 ? -3.386 -4.576 -19.168 1.00 85.62 103 GLY A CA 1
ATOM 851 C C . GLY A 1 103 ? -3.329 -4.754 -17.650 1.00 85.62 103 GLY A C 1
ATOM 852 O O . GLY A 1 103 ? -4.366 -4.716 -16.985 1.00 85.62 103 GLY A O 1
ATOM 853 N N . ARG A 1 104 ? -2.141 -4.959 -17.066 1.00 84.88 104 ARG A N 1
ATOM 854 C CA . ARG A 1 104 ? -1.974 -5.017 -15.611 1.00 84.88 104 ARG A CA 1
ATOM 855 C C . ARG A 1 104 ? -2.196 -3.641 -15.003 1.00 84.88 104 ARG A C 1
ATOM 857 O O . ARG A 1 104 ? -1.526 -2.698 -15.409 1.00 84.88 104 ARG A O 1
ATOM 864 N N . MET A 1 105 ? -3.045 -3.541 -13.979 1.00 85.38 105 MET A N 1
ATOM 865 C CA . MET A 1 105 ? -3.191 -2.289 -13.235 1.00 85.38 105 MET A CA 1
ATOM 866 C C . MET A 1 105 ? -1.891 -1.937 -12.513 1.00 85.38 105 MET A C 1
ATOM 868 O O . MET A 1 105 ? -1.300 -2.773 -11.823 1.00 85.38 105 MET A O 1
ATOM 872 N N . ALA A 1 106 ? -1.429 -0.709 -12.715 1.00 86.94 106 ALA A N 1
ATOM 873 C CA . ALA A 1 106 ? -0.175 -0.214 -12.172 1.00 86.94 106 ALA A CA 1
ATOM 874 C C . ALA A 1 106 ? -0.148 1.312 -12.225 1.00 86.94 106 ALA A C 1
ATOM 876 O O . ALA A 1 106 ? -0.824 1.923 -13.042 1.00 86.94 106 ALA A O 1
ATOM 877 N N . TRP A 1 107 ? 0.697 1.926 -11.404 1.00 85.88 107 TRP A N 1
ATOM 878 C CA . TRP A 1 107 ? 1.098 3.316 -11.597 1.00 85.88 107 TRP A CA 1
ATOM 879 C C . TRP A 1 107 ? 2.148 3.369 -12.708 1.00 85.88 107 TRP A C 1
ATOM 881 O O . TRP A 1 107 ? 3.291 2.965 -12.480 1.00 85.88 107 TRP A O 1
ATOM 891 N N . SER A 1 108 ? 1.741 3.812 -13.894 1.00 83.88 108 SER A N 1
ATOM 892 C CA . SER A 1 108 ? 2.529 3.872 -15.128 1.00 83.88 108 SER A CA 1
ATOM 893 C C . SER A 1 108 ? 2.548 5.258 -15.790 1.00 83.88 108 SER A C 1
ATOM 895 O O . SER A 1 108 ? 3.420 5.530 -16.614 1.00 83.88 108 SER A O 1
ATOM 897 N N . ILE A 1 109 ? 1.629 6.168 -15.426 1.00 72.38 109 ILE A N 1
ATOM 898 C CA . ILE A 1 109 ? 1.496 7.484 -16.071 1.00 72.38 109 ILE A CA 1
ATOM 899 C C . ILE A 1 109 ? 1.648 8.646 -15.073 1.00 72.38 109 ILE A C 1
ATOM 901 O O . ILE A 1 109 ? 0.844 8.829 -14.162 1.00 72.38 109 ILE A O 1
ATOM 905 N N . GLN A 1 110 ? 2.624 9.514 -15.372 1.00 66.06 110 GLN A N 1
ATOM 906 C CA . GLN A 1 110 ? 2.854 10.854 -14.808 1.00 66.06 110 GLN A CA 1
ATOM 907 C C . GLN A 1 110 ? 3.296 10.971 -13.340 1.00 66.06 110 GLN A C 1
ATOM 909 O O . GLN A 1 110 ? 2.966 10.181 -12.467 1.00 66.06 110 GLN A O 1
ATOM 914 N N . TRP A 1 111 ? 4.014 12.066 -13.073 1.00 62.34 111 TRP A N 1
ATOM 915 C CA . TRP A 1 111 ? 4.452 12.483 -11.743 1.00 62.34 111 TRP A CA 1
ATOM 916 C C . TRP A 1 111 ? 3.269 12.658 -10.792 1.00 62.34 111 TRP A C 1
ATOM 918 O O . TRP A 1 111 ? 2.404 13.500 -11.043 1.00 62.34 111 TRP A O 1
ATOM 928 N N . ARG A 1 112 ? 3.245 11.907 -9.684 1.00 65.19 112 ARG A N 1
ATOM 929 C CA . ARG A 1 112 ? 2.223 12.062 -8.639 1.00 65.19 112 ARG A CA 1
ATOM 930 C C . ARG A 1 112 ? 2.757 11.803 -7.249 1.00 65.19 112 ARG A C 1
ATOM 932 O O . ARG A 1 112 ? 3.623 10.957 -7.054 1.00 65.19 112 ARG A O 1
ATOM 939 N N . VAL A 1 113 ? 2.171 12.522 -6.298 1.00 63.09 113 VAL A N 1
ATOM 940 C CA . VAL A 1 113 ? 2.278 12.252 -4.869 1.00 63.09 113 VAL A CA 1
ATOM 941 C C . VAL A 1 113 ? 0.901 11.835 -4.377 1.00 63.09 113 VAL A C 1
ATOM 943 O O . VAL A 1 113 ? -0.033 12.631 -4.424 1.00 63.09 113 VAL A O 1
ATOM 946 N N . ALA A 1 114 ? 0.768 10.596 -3.916 1.00 63.41 114 ALA A N 1
ATOM 947 C CA . ALA A 1 114 ? -0.475 10.096 -3.339 1.00 63.41 114 ALA A CA 1
ATOM 948 C C . ALA A 1 114 ? -0.235 9.417 -1.986 1.00 63.41 114 ALA A C 1
ATOM 950 O O . ALA A 1 114 ? 0.834 8.855 -1.730 1.00 63.41 114 ALA A O 1
ATOM 951 N N . ILE A 1 115 ? -1.254 9.492 -1.126 1.00 61.81 115 ILE A N 1
ATOM 952 C CA . ILE A 1 115 ? -1.362 8.686 0.089 1.00 61.81 115 ILE A CA 1
ATOM 953 C C . ILE A 1 115 ? -2.299 7.535 -0.232 1.00 61.81 115 ILE A C 1
ATOM 955 O O . ILE A 1 115 ? -3.469 7.759 -0.542 1.00 61.81 115 ILE A O 1
ATOM 959 N N . TYR A 1 116 ? -1.813 6.313 -0.074 1.00 65.19 116 TYR A N 1
ATOM 960 C CA . TYR A 1 116 ? -2.677 5.141 -0.093 1.00 65.19 116 TYR A CA 1
ATOM 961 C C . TYR A 1 116 ? -2.900 4.635 1.323 1.00 65.19 116 TYR A C 1
ATOM 963 O O . TYR A 1 116 ? -2.014 4.731 2.165 1.00 65.19 116 TYR A O 1
ATOM 971 N N . CYS A 1 117 ? -4.097 4.130 1.594 1.00 59.75 117 CYS A N 1
ATOM 972 C CA . CYS A 1 117 ? -4.400 3.353 2.785 1.00 59.75 117 CYS A CA 1
ATOM 973 C C . CYS A 1 117 ? -5.087 2.083 2.307 1.00 59.75 117 CYS A C 1
ATOM 975 O O . CYS A 1 117 ? -6.286 2.087 2.060 1.00 59.75 117 CYS A O 1
ATOM 977 N N . LEU A 1 118 ? -4.325 1.016 2.102 1.00 61.56 118 LEU A N 1
ATOM 978 C CA . LEU A 1 118 ? -4.915 -0.252 1.701 1.00 61.56 118 LEU A CA 1
ATOM 979 C C . LEU A 1 118 ? -5.388 -0.982 2.951 1.00 61.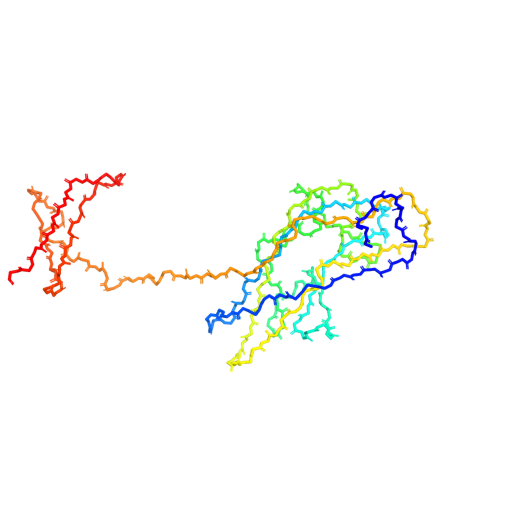56 118 LEU A C 1
ATOM 981 O O . LEU A 1 118 ? -4.551 -1.411 3.745 1.00 61.56 118 LEU A O 1
ATOM 985 N N . VAL A 1 119 ? -6.705 -1.115 3.105 1.00 59.44 119 VAL A N 1
ATOM 986 C CA . VAL A 1 119 ? -7.295 -2.031 4.081 1.00 59.44 119 VAL A CA 1
ATOM 987 C C . VAL A 1 119 ? -7.352 -3.405 3.437 1.00 59.44 119 VAL A C 1
ATOM 989 O O . VAL A 1 119 ? -8.066 -3.614 2.458 1.00 59.44 119 VAL A O 1
ATOM 992 N N . VAL A 1 120 ? -6.550 -4.326 3.956 1.00 57.88 120 VAL A N 1
ATOM 993 C CA . VAL A 1 120 ? -6.629 -5.730 3.577 1.00 57.88 120 VAL A CA 1
ATOM 994 C C . VAL A 1 120 ? -7.482 -6.422 4.610 1.00 57.88 120 VAL A C 1
ATOM 996 O O . VAL A 1 120 ? -7.022 -6.599 5.736 1.00 57.88 120 VAL A O 1
ATOM 999 N N . GLU A 1 121 ? -8.689 -6.789 4.200 1.00 55.84 121 GLU A N 1
ATOM 1000 C CA . GLU A 1 121 ? -9.549 -7.734 4.896 1.00 55.84 121 GLU A CA 1
ATOM 1001 C C . GLU A 1 121 ? -9.172 -9.148 4.455 1.00 55.84 121 GLU A C 1
ATOM 1003 O O . GLU A 1 121 ? -9.157 -9.460 3.269 1.00 55.84 121 GLU A O 1
ATOM 1008 N N . TYR A 1 122 ? -8.847 -10.013 5.409 1.00 53.41 122 TYR A N 1
ATOM 1009 C CA . TYR A 1 122 ? -8.788 -11.453 5.170 1.00 53.41 122 TYR A CA 1
ATOM 1010 C C . TYR A 1 122 ? -9.967 -12.078 5.882 1.00 53.41 122 TYR A C 1
ATOM 1012 O O . TYR A 1 122 ? -10.002 -11.988 7.103 1.00 53.41 122 TYR A O 1
ATOM 1020 N N . GLY A 1 123 ? -10.875 -12.706 5.136 1.00 49.31 123 GLY A N 1
ATOM 1021 C CA . GLY A 1 123 ? -11.926 -13.565 5.669 1.00 49.31 123 GLY A CA 1
ATOM 1022 C C . GLY A 1 123 ? -11.521 -15.031 5.539 1.00 49.31 123 GLY A C 1
ATOM 1023 O O . GLY A 1 123 ? -11.458 -15.546 4.424 1.00 49.31 123 GLY A O 1
ATOM 1024 N N . TYR A 1 124 ? -11.259 -15.723 6.651 1.00 46.00 124 TYR A N 1
ATOM 1025 C CA . TYR A 1 124 ? -11.153 -17.188 6.640 1.00 46.00 124 TYR A CA 1
ATOM 1026 C C . TYR A 1 124 ? -12.332 -17.811 7.374 1.00 46.00 124 TYR A C 1
ATOM 1028 O O . TYR A 1 124 ? -12.516 -17.631 8.579 1.00 46.00 124 TYR A O 1
ATOM 1036 N N . ALA A 1 125 ? -13.111 -18.607 6.654 1.00 42.38 125 ALA A N 1
ATOM 1037 C CA . ALA A 1 125 ? -14.195 -19.373 7.232 1.00 42.38 125 ALA A CA 1
ATOM 1038 C C . ALA A 1 125 ? -13.698 -20.717 7.744 1.00 42.38 125 ALA A C 1
ATOM 1040 O O . ALA A 1 125 ? -13.910 -21.779 7.167 1.00 42.38 125 ALA A O 1
ATOM 1041 N N . GLY A 1 126 ? -12.995 -20.662 8.862 1.00 45.75 126 GLY A N 1
ATOM 1042 C CA . GLY A 1 126 ? -12.586 -21.861 9.559 1.00 45.75 126 GLY A CA 1
ATOM 1043 C C . GLY A 1 126 ? -11.947 -21.523 10.888 1.00 45.75 126 GLY A C 1
ATOM 1044 O O . GLY A 1 126 ? -11.129 -20.615 11.007 1.00 45.75 126 GLY A O 1
ATOM 1045 N N . LYS A 1 127 ? -12.321 -22.284 11.915 1.00 41.16 127 LYS A N 1
ATOM 1046 C CA . LYS A 1 127 ? -11.745 -22.201 13.258 1.00 41.16 127 LYS A CA 1
ATOM 1047 C C . LYS A 1 127 ? -10.309 -22.731 13.247 1.00 41.16 127 LYS A C 1
ATOM 1049 O O . LYS A 1 127 ? -10.056 -23.823 13.745 1.00 41.16 127 LYS A O 1
ATOM 1054 N N . THR A 1 128 ? -9.345 -22.003 12.691 1.00 46.00 128 THR A N 1
ATOM 1055 C CA . THR A 1 128 ? -7.937 -22.403 12.805 1.00 46.00 128 THR A CA 1
ATOM 1056 C C . THR A 1 128 ? -7.178 -21.435 13.690 1.00 46.00 128 THR A C 1
ATOM 1058 O O . THR A 1 128 ? -6.838 -20.333 13.280 1.00 46.00 128 THR A O 1
ATOM 1061 N N . ARG A 1 129 ? -6.836 -21.902 14.897 1.00 47.22 129 ARG A N 1
ATOM 1062 C CA . ARG A 1 129 ? -5.920 -21.266 15.863 1.00 47.22 129 ARG A CA 1
ATOM 1063 C C . ARG A 1 129 ? -4.458 -21.202 15.374 1.00 47.22 129 ARG A C 1
ATOM 1065 O O . ARG A 1 129 ? -3.540 -21.147 16.192 1.00 47.22 129 ARG A O 1
ATOM 1072 N N . LYS A 1 130 ? -4.197 -21.285 14.065 1.00 51.47 130 LYS A N 1
ATOM 1073 C CA . LYS A 1 130 ? -2.828 -21.209 13.545 1.00 51.47 130 LYS A CA 1
ATOM 1074 C C . LYS A 1 130 ? -2.388 -19.749 13.536 1.00 51.47 130 LYS A C 1
ATOM 1076 O O . LYS A 1 130 ? -3.044 -18.891 12.957 1.00 51.47 130 LYS A O 1
ATOM 1081 N N . LYS A 1 131 ? -1.269 -19.485 14.210 1.00 54.69 131 LYS A N 1
ATOM 1082 C CA . LYS A 1 131 ? -0.546 -18.216 14.143 1.00 54.69 131 LYS A CA 1
ATOM 1083 C C . LYS A 1 131 ? 0.075 -18.117 12.749 1.00 54.69 131 LYS A C 1
ATOM 1085 O O . LYS A 1 131 ? 1.099 -18.747 12.501 1.00 54.69 131 LYS A O 1
ATOM 1090 N N . TRP A 1 132 ? -0.562 -17.395 11.838 1.00 52.28 132 TRP A N 1
ATOM 1091 C CA . TRP A 1 132 ? 0.000 -17.141 10.513 1.00 52.28 132 TRP A CA 1
ATOM 1092 C C . TRP A 1 132 ? 0.868 -15.881 10.555 1.00 52.28 132 TRP A C 1
ATOM 1094 O O . TRP A 1 132 ? 0.467 -14.856 11.112 1.00 52.28 132 TRP A O 1
ATOM 1104 N N . SER A 1 133 ? 2.074 -15.967 9.993 1.00 54.19 133 SER A N 1
ATOM 1105 C CA . SER A 1 133 ? 2.903 -14.808 9.676 1.00 54.19 133 SER A CA 1
ATOM 1106 C C . SER A 1 133 ? 2.564 -14.355 8.256 1.00 54.19 133 SER A C 1
ATOM 1108 O O . SER A 1 133 ? 2.771 -15.083 7.290 1.00 54.19 133 SER A O 1
ATOM 1110 N N . HIS A 1 134 ? 2.008 -13.154 8.121 1.00 62.12 134 HIS A N 1
ATOM 1111 C CA . HIS A 1 134 ? 1.635 -12.603 6.818 1.00 62.12 134 HIS A CA 1
ATOM 1112 C C . HIS A 1 134 ? 2.791 -11.773 6.249 1.00 62.12 134 HIS A C 1
ATOM 1114 O O . HIS A 1 134 ? 3.455 -11.033 6.983 1.00 62.12 134 HIS A O 1
ATOM 1120 N N . LYS A 1 135 ? 3.038 -11.878 4.938 1.00 60.34 135 LYS A N 1
ATOM 1121 C CA . LYS A 1 135 ? 4.023 -11.041 4.239 1.00 60.34 135 LYS A CA 1
ATOM 1122 C C . LYS A 1 135 ? 3.335 -10.232 3.150 1.00 60.34 135 LYS A C 1
ATOM 1124 O O . LYS A 1 135 ? 2.582 -10.752 2.338 1.00 60.34 135 LYS A O 1
ATOM 1129 N N . CYS A 1 136 ? 3.636 -8.948 3.099 1.00 62.59 136 CYS A N 1
ATOM 1130 C CA . CYS A 1 136 ? 3.208 -8.075 2.021 1.00 62.59 136 CYS A CA 1
ATOM 1131 C C . CYS A 1 136 ? 4.419 -7.759 1.140 1.00 62.59 136 CYS A C 1
ATOM 1133 O O . CYS A 1 136 ? 5.440 -7.309 1.654 1.00 62.59 136 CYS A O 1
ATOM 1135 N N . ARG A 1 137 ? 4.336 -7.965 -0.177 1.00 66.12 137 ARG A N 1
ATOM 1136 C CA . ARG A 1 137 ? 5.303 -7.414 -1.137 1.00 66.12 137 ARG A CA 1
ATOM 1137 C C . ARG A 1 137 ? 4.680 -6.143 -1.639 1.00 66.12 137 ARG A C 1
ATOM 1139 O O . ARG A 1 137 ? 4.097 -6.050 -2.713 1.00 66.12 137 ARG A O 1
ATOM 1146 N N . ALA A 1 138 ? 4.816 -5.154 -0.785 1.00 65.12 138 ALA A N 1
ATOM 1147 C CA . ALA A 1 138 ? 4.152 -3.895 -0.956 1.00 65.12 138 ALA A CA 1
ATOM 1148 C C . ALA A 1 138 ? 4.552 -3.155 -2.230 1.00 65.12 138 ALA A C 1
ATOM 1150 O O . ALA A 1 138 ? 3.986 -2.115 -2.480 1.00 65.12 138 ALA A O 1
ATOM 1151 N N . VAL A 1 139 ? 5.579 -3.560 -2.976 1.00 75.00 139 VAL A N 1
ATOM 1152 C CA . VAL A 1 139 ? 6.176 -2.699 -3.996 1.00 75.00 139 VAL A CA 1
ATOM 1153 C C . VAL A 1 139 ? 6.841 -3.564 -5.050 1.00 75.00 139 VAL A C 1
ATOM 1155 O O . VAL A 1 139 ? 7.882 -4.159 -4.781 1.00 75.00 139 VAL A O 1
ATOM 1158 N N . CYS A 1 140 ? 6.262 -3.608 -6.245 1.00 87.81 140 CYS A N 1
ATOM 1159 C CA . CYS A 1 140 ? 6.876 -4.170 -7.442 1.00 87.81 140 CYS A CA 1
ATOM 1160 C C . CYS A 1 140 ? 7.097 -3.056 -8.462 1.00 87.81 140 CYS A C 1
ATOM 1162 O O . CYS A 1 140 ? 6.162 -2.322 -8.755 1.00 87.81 140 CYS A O 1
ATOM 1164 N N . PHE A 1 141 ? 8.310 -2.945 -9.000 1.00 89.75 141 PHE A N 1
ATOM 1165 C CA . PHE A 1 141 ? 8.666 -2.033 -10.087 1.00 89.75 141 PHE A CA 1
ATOM 1166 C C . PHE A 1 141 ? 9.199 -2.835 -11.269 1.00 89.75 141 PHE A C 1
ATOM 1168 O O . PHE A 1 141 ? 10.069 -3.693 -11.073 1.00 89.75 141 PHE A O 1
ATOM 1175 N N . LYS A 1 142 ? 8.721 -2.518 -12.473 1.00 90.12 142 LYS A N 1
ATOM 1176 C CA . LYS A 1 142 ? 9.203 -3.090 -13.731 1.00 90.12 142 LYS A CA 1
ATOM 1177 C C . LYS A 1 142 ? 9.515 -1.978 -14.728 1.00 90.12 142 LYS A C 1
ATOM 1179 O O . LYS A 1 142 ? 8.683 -1.090 -14.887 1.00 90.12 142 LYS A O 1
ATOM 1184 N N . SER A 1 143 ? 10.669 -2.075 -15.385 1.00 89.38 143 SER A N 1
ATOM 1185 C CA . SER A 1 143 ? 11.036 -1.258 -16.547 1.00 89.38 143 SER A CA 1
ATOM 1186 C C . SER A 1 143 ? 11.190 -2.092 -17.821 1.00 89.38 143 SER A C 1
ATOM 1188 O O . SER A 1 143 ? 11.438 -3.305 -17.761 1.00 89.38 143 SER A O 1
ATOM 1190 N N . ASP A 1 144 ? 11.036 -1.447 -18.973 1.00 87.44 144 ASP A N 1
ATOM 1191 C CA . ASP A 1 144 ? 11.214 -2.013 -20.305 1.00 87.44 144 ASP A CA 1
ATOM 1192 C C . ASP A 1 144 ? 12.688 -1.994 -20.763 1.00 87.44 144 ASP A C 1
ATOM 1194 O O . ASP A 1 144 ? 13.611 -1.785 -19.981 1.00 87.44 144 ASP A O 1
ATOM 1198 N N . THR A 1 145 ? 12.956 -2.309 -22.029 1.00 88.94 145 THR A N 1
ATOM 1199 C CA . THR A 1 145 ? 14.324 -2.390 -22.570 1.00 88.94 145 THR A CA 1
ATOM 1200 C C . THR A 1 145 ? 14.942 -1.043 -22.959 1.00 88.94 145 THR A C 1
ATOM 1202 O O . THR A 1 145 ? 16.108 -1.021 -23.355 1.00 88.94 145 THR A O 1
ATOM 1205 N N . LEU A 1 146 ? 14.188 0.055 -22.929 1.00 87.69 146 LEU A N 1
ATOM 1206 C CA . LEU A 1 146 ? 14.627 1.353 -23.422 1.00 87.69 146 LEU A CA 1
ATOM 1207 C C . LEU A 1 146 ? 15.287 2.163 -22.296 1.00 87.69 146 LEU A C 1
ATOM 1209 O O . LEU A 1 146 ? 14.737 2.288 -21.207 1.00 87.69 146 LEU A O 1
ATOM 1213 N N . PRO A 1 147 ? 16.502 2.695 -22.516 1.00 82.81 147 PRO A N 1
ATOM 1214 C CA . PRO A 1 147 ? 17.194 3.485 -21.509 1.00 82.81 147 PRO A CA 1
ATOM 1215 C C . PRO A 1 147 ? 16.576 4.867 -21.365 1.00 82.81 147 PRO A C 1
ATOM 1217 O O . PRO A 1 147 ? 16.336 5.563 -22.352 1.00 82.81 147 PRO A O 1
ATOM 1220 N N . GLU A 1 148 ? 16.404 5.290 -20.116 1.00 79.31 148 GLU A N 1
ATOM 1221 C CA . GLU A 1 148 ? 15.719 6.530 -19.787 1.00 79.31 148 GLU A CA 1
ATOM 1222 C C . GLU A 1 148 ? 16.384 7.259 -18.629 1.00 79.31 148 GLU A C 1
ATOM 1224 O O . GLU A 1 148 ? 16.833 6.660 -17.655 1.00 79.31 148 GLU A O 1
ATOM 1229 N N . SER A 1 149 ? 16.389 8.589 -18.704 1.00 84.62 149 SER A N 1
ATOM 1230 C CA . SER A 1 149 ? 16.893 9.463 -17.640 1.00 84.62 149 SER A CA 1
ATOM 1231 C C . SER A 1 149 ? 15.791 9.794 -16.632 1.00 84.62 149 SER A C 1
ATOM 1233 O O . SER A 1 149 ? 15.521 10.965 -16.361 1.00 84.62 149 SER A O 1
ATOM 1235 N N . LYS A 1 150 ? 15.101 8.766 -16.127 1.00 85.25 150 LYS A N 1
ATOM 1236 C CA . LYS A 1 150 ? 13.967 8.898 -15.206 1.00 85.25 150 LYS A CA 1
ATOM 1237 C C . LYS A 1 150 ? 14.291 8.352 -13.819 1.00 85.25 150 LYS A C 1
ATOM 1239 O O . LYS A 1 150 ? 15.055 7.403 -13.661 1.00 85.25 150 LYS A O 1
ATOM 1244 N N . SER A 1 151 ? 13.707 8.981 -12.800 1.00 84.69 151 SER A N 1
ATOM 1245 C CA . SER A 1 151 ? 14.017 8.696 -11.393 1.00 84.69 151 SER A CA 1
ATOM 1246 C C . SER A 1 151 ? 13.283 7.476 -10.815 1.00 84.69 151 SER A C 1
ATOM 1248 O O . SER A 1 151 ? 13.609 7.020 -9.719 1.00 84.69 151 SER A O 1
ATOM 1250 N N . GLY A 1 152 ? 12.339 6.888 -11.553 1.00 85.88 152 GLY A N 1
ATOM 1251 C CA . GLY A 1 152 ? 11.684 5.635 -11.187 1.00 85.88 152 GLY A CA 1
ATOM 1252 C C . GLY A 1 152 ? 10.718 5.826 -10.029 1.00 85.88 152 GLY A C 1
ATOM 1253 O O . GLY A 1 152 ? 10.009 6.823 -9.973 1.00 85.88 152 GLY A O 1
ATOM 1254 N N . TRP A 1 153 ? 10.665 4.869 -9.101 1.00 84.88 153 TRP A N 1
ATOM 1255 C CA . TRP A 1 153 ? 9.731 4.895 -7.973 1.00 84.88 153 TRP A CA 1
ATOM 1256 C C . TRP A 1 153 ? 10.433 5.111 -6.633 1.00 84.88 153 TRP A C 1
ATOM 1258 O O . TRP A 1 153 ? 11.332 4.351 -6.258 1.00 84.88 153 TRP A O 1
ATOM 1268 N N . THR A 1 154 ? 9.963 6.117 -5.898 1.00 83.75 154 THR A N 1
ATOM 1269 C CA . THR A 1 154 ? 10.382 6.474 -4.544 1.00 83.75 154 THR A CA 1
ATOM 1270 C C . THR A 1 154 ? 9.209 6.351 -3.579 1.00 83.75 154 THR A C 1
ATOM 1272 O O . THR A 1 154 ? 8.089 6.770 -3.877 1.00 83.75 154 THR A O 1
ATOM 1275 N N . ILE A 1 155 ? 9.478 5.813 -2.390 1.00 82.12 155 ILE A N 1
ATOM 1276 C CA . ILE A 1 155 ? 8.499 5.639 -1.313 1.00 82.12 155 ILE A CA 1
ATOM 1277 C C . ILE A 1 155 ? 9.024 6.292 -0.045 1.00 82.12 155 ILE A C 1
ATOM 1279 O O . ILE A 1 155 ? 10.203 6.169 0.283 1.00 82.12 155 ILE A O 1
ATOM 1283 N N . GLN A 1 156 ? 8.139 6.977 0.671 1.00 83.06 156 GLN A N 1
ATOM 1284 C CA . GLN A 1 156 ? 8.436 7.669 1.917 1.00 83.06 156 GLN A CA 1
ATOM 1285 C C . GLN A 1 156 ? 7.338 7.446 2.959 1.00 83.06 156 GLN A C 1
ATOM 1287 O O . GLN A 1 156 ? 6.205 7.092 2.638 1.00 83.06 156 GLN A O 1
ATOM 1292 N N . GLU A 1 157 ? 7.707 7.643 4.228 1.00 85.62 157 GLU A N 1
ATOM 1293 C CA . GLU A 1 157 ? 6.855 7.451 5.414 1.00 85.62 157 GLU A CA 1
ATOM 1294 C C . GLU A 1 157 ? 5.998 6.183 5.366 1.00 85.62 157 GLU A C 1
ATOM 1296 O O . GLU A 1 157 ? 4.786 6.194 5.598 1.00 85.62 157 GLU A O 1
ATOM 1301 N N . LEU A 1 158 ? 6.653 5.074 5.055 1.00 83.19 158 LEU A N 1
ATOM 1302 C CA . LEU A 1 158 ? 6.038 3.767 5.080 1.00 83.19 158 LEU A CA 1
ATOM 1303 C C . LEU A 1 158 ? 5.522 3.444 6.496 1.00 83.19 158 LEU A C 1
ATOM 1305 O O . LEU A 1 158 ? 6.295 3.310 7.443 1.00 83.19 158 LEU A O 1
ATOM 1309 N N . LYS A 1 159 ? 4.204 3.306 6.625 1.00 82.69 159 LYS A N 1
ATOM 1310 C CA . LYS A 1 159 ? 3.462 2.973 7.842 1.00 82.69 159 LYS A CA 1
ATOM 1311 C C . LYS A 1 159 ? 2.593 1.753 7.577 1.00 82.69 159 LYS A C 1
ATOM 1313 O O . LYS A 1 159 ? 1.899 1.665 6.569 1.00 82.69 159 LYS A O 1
ATOM 1318 N N . PHE A 1 160 ? 2.588 0.817 8.507 1.00 80.00 160 PHE A N 1
ATOM 1319 C CA . PHE A 1 160 ? 1.747 -0.367 8.430 1.00 80.00 160 PHE A CA 1
ATOM 1320 C C . PHE A 1 160 ? 1.294 -0.758 9.827 1.00 80.00 160 PHE A C 1
ATOM 1322 O O . PHE A 1 160 ? 1.966 -0.480 10.820 1.00 80.00 160 PHE A O 1
ATOM 1329 N N . GLY A 1 161 ? 0.151 -1.416 9.901 1.00 77.31 161 GLY A N 1
ATOM 1330 C CA . GLY A 1 161 ? -0.393 -1.884 11.161 1.00 77.31 161 GLY A CA 1
ATOM 1331 C C . GLY A 1 161 ? -1.671 -2.661 10.936 1.00 77.31 161 GLY A C 1
ATOM 1332 O O . GLY A 1 161 ? -1.967 -3.094 9.824 1.00 77.31 161 GLY A O 1
ATOM 1333 N N . TYR A 1 162 ? -2.430 -2.833 12.004 1.00 75.06 162 TYR A N 1
ATOM 1334 C CA . TYR A 1 162 ? -3.767 -3.392 11.934 1.00 75.06 162 TYR A CA 1
ATOM 1335 C C . TYR A 1 162 ? -4.736 -2.483 12.680 1.00 75.06 162 TYR A C 1
ATOM 1337 O O . TYR A 1 162 ? -4.366 -1.832 13.658 1.00 75.06 162 TYR A O 1
ATOM 1345 N N . VAL A 1 163 ? -5.971 -2.422 12.195 1.00 70.38 163 VAL A N 1
ATOM 1346 C CA . VAL A 1 163 ? -7.071 -1.746 12.873 1.00 70.38 163 VAL A CA 1
ATOM 1347 C C . VAL A 1 163 ? -7.791 -2.792 13.707 1.00 70.38 163 VAL A C 1
ATOM 1349 O O . VAL A 1 163 ? -8.372 -3.736 13.172 1.00 70.38 163 VAL A O 1
ATOM 1352 N N . ASN A 1 164 ? -7.745 -2.636 15.027 1.00 66.94 164 ASN A N 1
ATOM 1353 C CA . ASN A 1 164 ? -8.628 -3.389 15.902 1.00 66.94 164 ASN A CA 1
ATOM 1354 C C . ASN A 1 164 ? -9.970 -2.655 15.946 1.00 66.94 164 ASN A C 1
ATOM 1356 O O . ASN A 1 164 ? -10.084 -1.609 16.583 1.00 66.94 164 ASN A O 1
ATOM 1360 N N . VAL A 1 165 ? -10.953 -3.167 15.209 1.00 61.59 165 VAL A N 1
ATOM 1361 C CA . VAL A 1 165 ? -12.328 -2.679 15.298 1.00 61.59 165 VAL A CA 1
ATOM 1362 C C . VAL A 1 165 ? -13.005 -3.415 16.446 1.00 61.59 165 VAL A C 1
ATOM 1364 O O . VAL A 1 165 ? -13.334 -4.592 16.347 1.00 61.59 165 VAL A O 1
ATOM 1367 N N . SER A 1 166 ? -13.179 -2.733 17.571 1.00 57.72 166 SER A N 1
ATOM 1368 C CA . SER A 1 166 ? -14.093 -3.185 18.613 1.00 57.72 166 SER A CA 1
ATOM 1369 C C . SER A 1 166 ? -15.435 -2.505 18.388 1.00 57.72 166 SER A C 1
ATOM 1371 O O . SER A 1 166 ? -15.517 -1.276 18.435 1.00 57.72 166 SER A O 1
ATOM 1373 N N . GLY A 1 167 ? -16.485 -3.290 18.165 1.00 55.22 167 GLY A N 1
ATOM 1374 C CA . GLY A 1 167 ? -17.831 -2.805 18.439 1.00 55.22 167 GLY A CA 1
ATOM 1375 C C . GLY A 1 167 ? -17.976 -2.601 19.944 1.00 55.22 167 GLY A C 1
ATOM 1376 O O . GLY A 1 167 ? -17.461 -3.394 20.733 1.00 55.22 167 GLY A O 1
ATOM 1377 N N . ILE A 1 168 ? -18.652 -1.533 20.350 1.00 53.00 168 ILE A N 1
ATOM 1378 C CA . ILE A 1 168 ? -19.333 -1.556 21.641 1.00 53.00 168 ILE A CA 1
ATOM 1379 C C . ILE A 1 168 ? -20.565 -2.416 21.386 1.00 53.00 168 ILE A C 1
ATOM 1381 O O . ILE A 1 168 ? -21.308 -2.118 20.449 1.00 53.00 168 ILE A O 1
ATOM 1385 N N . ASP A 1 169 ? -20.752 -3.493 22.151 1.00 50.50 169 ASP A N 1
ATOM 1386 C CA . ASP A 1 169 ? -22.031 -4.197 22.135 1.00 50.50 169 ASP A CA 1
ATOM 1387 C C . ASP A 1 169 ? -23.115 -3.151 22.376 1.00 50.50 169 ASP A C 1
ATOM 1389 O O . ASP A 1 169 ? -23.092 -2.432 23.380 1.00 50.50 169 ASP A O 1
ATOM 1393 N N . GLU A 1 170 ? -24.052 -3.031 21.442 1.00 49.53 170 GLU A N 1
ATOM 1394 C CA . GLU A 1 170 ? -25.272 -2.292 21.696 1.00 49.53 170 GLU A CA 1
ATOM 1395 C C . GLU A 1 170 ? -25.988 -3.054 22.821 1.00 49.53 170 GLU A C 1
ATOM 1397 O O . GLU A 1 170 ? -26.672 -4.051 22.596 1.00 49.53 170 GLU A O 1
ATOM 1402 N N . LEU A 1 171 ? -25.743 -2.645 24.071 1.00 55.03 171 LEU A N 1
ATOM 1403 C CA . LEU A 1 171 ? -26.364 -3.191 25.276 1.00 55.03 171 LEU A CA 1
ATOM 1404 C C . LEU A 1 171 ? -27.837 -2.757 25.294 1.00 55.03 171 LEU A C 1
ATOM 1406 O O . LEU A 1 171 ? -28.261 -1.997 26.160 1.00 55.03 171 LEU A O 1
ATOM 1410 N N . GLN A 1 172 ? -28.623 -3.218 24.317 1.00 51.91 172 GLN A N 1
ATOM 1411 C CA . GLN A 1 172 ? -30.014 -2.815 24.111 1.00 51.91 172 GLN A CA 1
ATOM 1412 C C . GLN A 1 172 ? -30.958 -3.253 25.245 1.00 51.91 172 GLN A C 1
ATOM 1414 O O . GLN A 1 172 ? -32.126 -2.871 25.247 1.00 51.91 172 GLN A O 1
ATOM 1419 N N . SER A 1 173 ? -30.488 -4.006 26.243 1.00 52.06 173 SER A N 1
ATOM 1420 C CA . SER A 1 173 ? -31.351 -4.530 27.311 1.00 52.06 173 SER A CA 1
ATOM 1421 C C . SER A 1 173 ? -30.784 -4.470 28.734 1.00 52.06 173 SER A C 1
ATOM 1423 O O . SER A 1 173 ? -31.569 -4.547 29.672 1.00 52.06 173 SER A O 1
ATOM 1425 N N . ALA A 1 174 ? -29.474 -4.281 28.937 1.00 48.66 174 ALA A N 1
ATOM 1426 C CA . ALA A 1 174 ? -28.869 -4.286 30.283 1.00 48.66 174 ALA A CA 1
ATOM 1427 C C . ALA A 1 174 ? -28.604 -2.887 30.878 1.00 48.66 174 ALA A C 1
ATOM 1429 O O . ALA A 1 174 ? -28.356 -2.778 32.073 1.00 48.66 174 ALA A O 1
ATOM 1430 N N . ASN A 1 175 ? -28.687 -1.823 30.069 1.00 49.84 175 ASN A N 1
ATOM 1431 C CA . ASN A 1 175 ? -28.420 -0.438 30.487 1.00 49.84 175 ASN A CA 1
ATOM 1432 C C . ASN A 1 175 ? -29.648 0.477 30.372 1.00 49.84 175 ASN A C 1
ATOM 1434 O O . ASN A 1 175 ? -29.519 1.690 30.207 1.00 49.84 175 ASN A O 1
ATOM 1438 N N . GLN A 1 176 ? -30.857 -0.076 30.459 1.00 60.31 176 GLN A N 1
ATOM 1439 C CA . GLN A 1 176 ? -32.011 0.764 30.750 1.00 60.31 176 GLN A CA 1
ATOM 1440 C C . GLN A 1 176 ? -31.940 1.096 32.238 1.00 60.31 176 GLN A C 1
ATOM 1442 O O . GLN A 1 176 ? -32.193 0.231 33.065 1.00 60.31 176 GLN A O 1
ATOM 1447 N N . LEU A 1 177 ? -31.545 2.323 32.584 1.00 64.81 177 LEU A N 1
ATOM 1448 C CA . LEU A 1 177 ? -31.807 2.862 33.913 1.00 64.81 177 LEU A CA 1
ATOM 1449 C C . LEU A 1 177 ? -33.294 3.241 33.919 1.00 64.81 177 LEU A C 1
ATOM 1451 O O . LEU A 1 177 ? -33.649 4.220 33.257 1.00 64.81 177 LEU A O 1
ATOM 1455 N N . PRO A 1 178 ? -34.189 2.469 34.559 1.00 72.62 178 PRO A N 1
ATOM 1456 C CA . PRO A 1 178 ? -35.596 2.826 34.593 1.00 72.62 178 PRO A CA 1
ATOM 1457 C C . PRO A 1 178 ? -35.747 4.117 35.400 1.00 72.62 178 PRO A C 1
ATOM 1459 O O . PRO A 1 178 ? -35.577 4.122 36.617 1.00 72.62 178 PRO A O 1
ATOM 1462 N N . VAL A 1 179 ? -36.025 5.225 34.713 1.00 73.25 179 VAL A N 1
ATOM 1463 C CA . VAL A 1 179 ? -36.250 6.527 35.344 1.00 73.25 179 VAL A CA 1
ATOM 1464 C C . VAL A 1 179 ? -37.750 6.792 35.394 1.00 73.25 179 VAL A C 1
ATOM 1466 O O . VAL A 1 179 ? -38.397 6.892 34.351 1.00 73.25 179 VAL A O 1
ATOM 1469 N N . TYR A 1 180 ? -38.301 6.949 36.599 1.00 79.12 180 TYR A N 1
ATOM 1470 C CA . TYR A 1 180 ? -39.718 7.259 36.804 1.00 79.12 180 TYR A CA 1
ATOM 1471 C C . TYR A 1 180 ? -39.913 8.436 37.771 1.00 79.12 180 TYR A C 1
ATOM 1473 O O . TYR A 1 180 ? -39.176 8.544 38.745 1.00 79.12 180 TYR A O 1
ATOM 1481 N N . PRO A 1 181 ? -40.921 9.302 37.572 1.00 79.62 181 PRO A N 1
ATOM 1482 C CA . PRO A 1 181 ? -41.722 9.428 36.356 1.00 79.62 181 PRO A CA 1
ATOM 1483 C C . PRO A 1 181 ? -40.908 10.045 35.203 1.00 79.62 181 PRO A C 1
ATOM 1485 O O . PRO A 1 181 ? -40.112 10.959 35.415 1.00 79.62 181 PRO A O 1
ATOM 1488 N N . ASN A 1 182 ? -41.145 9.569 33.978 1.00 72.62 182 ASN A N 1
ATOM 1489 C CA . ASN A 1 182 ? -40.659 10.191 32.746 1.00 72.62 182 ASN A CA 1
ATOM 1490 C C . ASN A 1 182 ? -41.845 10.416 31.782 1.00 72.62 182 ASN A C 1
ATOM 1492 O O . ASN A 1 182 ? -42.413 9.427 31.315 1.00 72.62 182 ASN A O 1
ATOM 1496 N N . PRO A 1 183 ? -42.241 11.669 31.481 1.00 74.88 183 PRO A N 1
ATOM 1497 C CA . PRO A 1 183 ? -41.646 12.924 31.949 1.00 74.88 183 PRO A CA 1
ATOM 1498 C C . PRO A 1 183 ? -41.954 13.218 33.425 1.00 74.88 183 PRO A C 1
ATOM 1500 O O . PRO A 1 183 ? -42.996 12.832 33.954 1.00 74.88 183 PRO A O 1
ATOM 1503 N N . SER A 1 184 ? -41.053 13.940 34.095 1.00 82.44 184 SER A N 1
ATOM 1504 C CA . SER A 1 184 ? -41.283 14.408 35.463 1.00 82.44 184 SER A CA 1
ATOM 1505 C C . SER A 1 184 ? -42.055 15.724 35.471 1.00 82.44 184 SER A C 1
ATOM 1507 O O . SER A 1 184 ? -41.623 16.707 34.874 1.00 82.44 184 SER A O 1
ATOM 1509 N N . LEU A 1 185 ? -43.175 15.764 36.195 1.00 80.81 185 LEU A N 1
ATOM 1510 C CA . LEU A 1 185 ? -44.007 16.967 36.318 1.00 80.81 185 LEU A CA 1
ATOM 1511 C C . LEU A 1 185 ? -43.396 18.044 37.227 1.00 80.81 185 LEU A C 1
ATOM 1513 O O . LEU A 1 185 ? -43.781 19.205 37.148 1.00 80.81 185 LEU A O 1
ATOM 1517 N N . ASN A 1 186 ? -42.466 17.673 38.108 1.00 84.75 186 ASN A N 1
ATOM 1518 C CA . ASN A 1 186 ? -41.891 18.565 39.122 1.00 84.75 186 ASN A CA 1
ATOM 1519 C C . ASN A 1 186 ? -40.355 18.511 39.175 1.00 84.75 186 ASN A C 1
ATOM 1521 O O . ASN A 1 186 ? -39.758 18.953 40.157 1.00 84.75 186 ASN A O 1
ATOM 1525 N N . GLY A 1 187 ? -39.717 17.932 38.155 1.00 77.00 187 GLY A N 1
ATOM 1526 C CA . GLY A 1 187 ? -38.264 17.764 38.088 1.00 77.00 187 GLY A CA 1
ATOM 1527 C C . GLY A 1 187 ? -37.693 16.705 39.039 1.00 77.00 187 GLY A C 1
ATOM 1528 O O . GLY A 1 187 ? -36.475 16.583 39.132 1.00 77.00 187 GLY A O 1
ATOM 1529 N N . LYS A 1 188 ? -38.533 15.930 39.740 1.00 79.12 188 LYS A N 1
ATOM 1530 C CA . LYS A 1 188 ? -38.103 14.787 40.557 1.00 79.12 188 LYS A CA 1
ATOM 1531 C C . LYS A 1 188 ? -38.218 13.488 39.773 1.00 79.12 188 LYS A C 1
ATOM 1533 O O . LYS A 1 188 ? -39.237 13.235 39.132 1.00 79.12 188 LYS A O 1
ATOM 1538 N N . PHE A 1 189 ? -37.194 12.658 39.864 1.00 79.38 189 PHE A N 1
ATOM 1539 C CA . PHE A 1 189 ? -37.142 11.346 39.241 1.00 79.38 189 PHE A CA 1
ATOM 1540 C C . PHE A 1 189 ? -36.440 10.357 40.171 1.00 79.38 189 PHE A C 1
ATOM 1542 O O . PHE A 1 189 ? -35.618 10.742 41.003 1.00 79.38 189 PHE A O 1
ATOM 1549 N N . TYR A 1 190 ? -36.794 9.091 40.021 1.00 78.31 190 TYR A N 1
ATOM 1550 C CA . TYR A 1 190 ? -36.315 7.956 40.790 1.00 78.31 190 TYR A CA 1
ATOM 1551 C C . TYR A 1 190 ? -35.733 6.936 39.822 1.00 78.31 190 TYR A C 1
ATOM 1553 O O . TYR A 1 190 ? -36.249 6.764 38.717 1.00 78.31 190 TYR A O 1
ATOM 1561 N N . PHE A 1 191 ? -34.668 6.271 40.243 1.00 75.62 191 PHE A N 1
ATOM 1562 C CA . PHE A 1 191 ? -34.080 5.148 39.535 1.00 75.62 191 PHE A CA 1
ATOM 1563 C C . PHE A 1 191 ? -33.453 4.200 40.546 1.00 75.62 191 PHE A C 1
ATOM 1565 O O . PHE A 1 191 ? -32.914 4.636 41.567 1.00 75.62 191 PHE A O 1
ATOM 1572 N N . ASP A 1 192 ? -33.517 2.911 40.245 1.00 73.31 192 ASP A N 1
ATOM 1573 C CA . ASP A 1 192 ? -32.912 1.887 41.082 1.00 73.31 192 ASP A CA 1
ATOM 1574 C C . ASP A 1 192 ? -31.409 1.823 40.809 1.00 73.31 192 ASP A C 1
ATOM 1576 O O . ASP A 1 192 ? -30.969 1.715 39.662 1.00 73.31 192 ASP A O 1
ATOM 1580 N N . VAL A 1 193 ? -30.611 1.890 41.874 1.00 68.88 193 VAL A N 1
ATOM 1581 C CA . VAL A 1 193 ? -29.164 1.676 41.797 1.00 68.88 193 VAL A CA 1
ATOM 1582 C C . VAL A 1 193 ? -28.885 0.225 42.190 1.00 68.88 193 VAL A C 1
ATOM 1584 O O . VAL A 1 193 ? -29.112 -0.142 43.347 1.00 68.88 193 VAL A O 1
ATOM 1587 N N . PRO A 1 194 ? -28.414 -0.628 41.264 1.00 59.41 194 PRO A N 1
ATOM 1588 C CA . PRO A 1 194 ? -28.047 -1.991 41.606 1.00 59.41 194 PRO A CA 1
ATOM 1589 C C . PRO A 1 194 ? -26.784 -1.974 42.484 1.00 59.41 194 PRO A C 1
ATOM 1591 O O . PRO A 1 194 ? -25.713 -1.588 42.029 1.00 59.41 194 PRO A O 1
ATOM 1594 N N . GLN A 1 195 ? -26.921 -2.447 43.730 1.00 61.00 195 GLN A N 1
ATOM 1595 C CA . GLN A 1 195 ? -25.857 -2.686 44.726 1.00 61.00 195 GLN A CA 1
ATOM 1596 C C . GLN A 1 195 ? -25.228 -1.473 45.456 1.00 61.00 195 GLN A C 1
ATOM 1598 O O . GLN A 1 195 ? -25.085 -0.378 44.925 1.00 61.00 195 GLN A O 1
ATOM 1603 N N . GLN A 1 196 ? -24.788 -1.722 46.703 1.00 59.62 1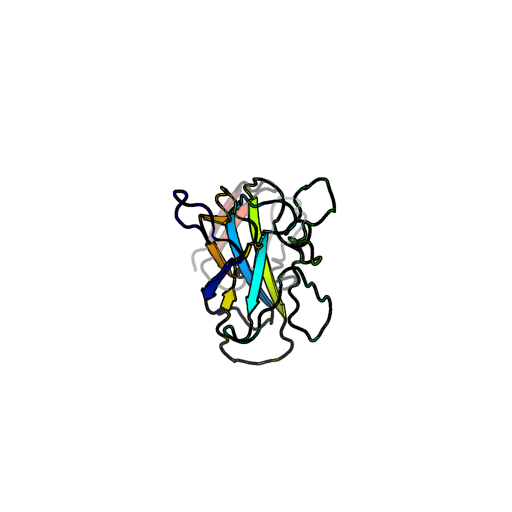96 GLN A N 1
ATOM 1604 C CA . GLN A 1 196 ? -24.103 -0.796 47.631 1.00 59.62 196 GLN A CA 1
ATOM 1605 C C . GLN A 1 196 ? -22.646 -0.480 47.223 1.00 59.62 196 GLN A C 1
ATOM 1607 O O . GLN A 1 196 ? -21.720 -0.530 48.038 1.00 59.62 196 GLN A O 1
ATOM 1612 N N . LEU A 1 197 ? -22.404 -0.191 45.948 1.00 59.56 197 LEU A N 1
ATOM 1613 C CA . LEU A 1 197 ? -21.099 0.288 45.502 1.00 59.56 197 LEU A CA 1
ATOM 1614 C C . LEU A 1 197 ? -21.046 1.819 45.592 1.00 59.56 197 LEU A C 1
ATOM 1616 O O . LEU A 1 197 ? -22.068 2.479 45.372 1.00 59.56 197 LEU A O 1
ATOM 1620 N N . PRO A 1 198 ? -19.872 2.409 45.890 1.00 71.31 198 PRO A N 1
ATOM 1621 C CA . PRO A 1 198 ? -19.676 3.849 45.779 1.00 71.31 198 PRO A CA 1
ATOM 1622 C C . PRO A 1 198 ? -20.104 4.311 44.384 1.00 71.31 198 PRO A C 1
ATOM 1624 O O . PRO A 1 198 ? -19.507 3.922 43.381 1.00 71.31 198 PRO A O 1
ATOM 1627 N N . THR A 1 199 ? -21.164 5.113 44.318 1.00 73.31 199 THR A N 1
ATOM 1628 C CA . THR A 1 199 ? -21.795 5.493 43.051 1.00 73.31 199 THR A CA 1
ATOM 1629 C C . THR A 1 199 ? -21.752 7.002 42.901 1.00 73.31 199 THR A C 1
ATOM 1631 O O . THR A 1 199 ? -22.106 7.741 43.819 1.00 73.31 199 THR A O 1
ATOM 1634 N N . THR A 1 200 ? -21.323 7.471 41.729 1.00 81.00 200 THR A N 1
ATOM 1635 C CA . THR A 1 200 ? -21.440 8.882 41.350 1.00 81.00 200 THR A CA 1
ATOM 1636 C C . THR A 1 200 ? -22.520 9.034 40.294 1.00 81.00 200 THR A C 1
ATOM 1638 O O . THR A 1 200 ? -22.431 8.455 39.215 1.00 81.00 200 THR A O 1
ATOM 1641 N N . ILE A 1 201 ? -23.519 9.851 40.599 1.00 81.06 201 ILE A N 1
ATOM 1642 C CA . ILE A 1 201 ? -24.570 10.265 39.679 1.00 81.06 201 ILE A CA 1
ATOM 1643 C C . ILE A 1 201 ? -24.150 11.603 39.082 1.00 81.06 201 ILE A C 1
ATOM 1645 O O . ILE A 1 201 ? -23.861 12.541 39.822 1.00 81.06 201 ILE A O 1
ATOM 1649 N N . ASN A 1 202 ? -24.148 11.703 37.755 1.00 86.00 202 ASN A N 1
ATOM 1650 C CA . ASN A 1 202 ? -23.965 12.958 37.030 1.00 86.00 202 ASN A CA 1
ATOM 1651 C C . ASN A 1 202 ? -25.161 13.176 36.098 1.00 86.00 202 ASN A C 1
ATOM 1653 O O . ASN A 1 202 ? -25.544 12.259 35.377 1.00 86.00 202 ASN A O 1
ATOM 1657 N N . VAL A 1 203 ? -25.720 14.386 36.082 1.00 82.56 203 VAL A N 1
ATOM 1658 C CA . VAL A 1 203 ? -26.815 14.769 35.174 1.00 82.56 203 VAL A CA 1
ATOM 1659 C C . VAL A 1 203 ? -26.310 15.847 34.227 1.00 82.56 203 VAL A C 1
ATOM 1661 O O . VAL A 1 203 ? -25.654 16.797 34.662 1.00 82.56 203 VAL A O 1
ATOM 1664 N N . TYR A 1 204 ? -26.638 15.709 32.945 1.00 85.69 204 TYR A N 1
ATOM 1665 C CA . TYR A 1 204 ? -26.233 16.625 31.884 1.00 85.69 204 TYR A CA 1
ATOM 1666 C C . TYR A 1 204 ? -27.450 17.145 31.115 1.00 85.69 204 TYR A C 1
ATOM 1668 O O . TYR A 1 204 ? -28.474 16.470 31.023 1.00 85.69 204 TYR A O 1
ATOM 1676 N N . THR A 1 205 ? -27.333 18.342 30.543 1.00 82.19 205 THR A N 1
ATOM 1677 C CA . THR A 1 205 ? -28.278 18.839 29.536 1.00 82.19 205 THR A CA 1
ATOM 1678 C C . THR A 1 205 ? -28.126 18.064 28.225 1.00 82.19 205 THR A C 1
ATOM 1680 O O . THR A 1 205 ? -27.105 17.419 27.986 1.00 82.19 205 THR A O 1
ATOM 1683 N N . ALA A 1 206 ? -29.097 18.206 27.317 1.00 75.19 206 ALA A N 1
ATOM 1684 C CA . ALA A 1 206 ? -29.004 17.664 25.956 1.00 75.19 206 ALA A CA 1
ATOM 1685 C C . ALA A 1 206 ? -27.811 18.222 25.147 1.00 75.19 206 ALA A C 1
ATOM 1687 O O . ALA A 1 206 ? -27.425 17.641 24.139 1.00 75.19 206 ALA A O 1
ATOM 1688 N N . LEU A 1 207 ? -27.210 19.329 25.597 1.00 88.31 207 LEU A N 1
ATOM 1689 C CA . LEU A 1 207 ? -26.012 19.933 25.006 1.00 88.31 207 LEU A CA 1
ATOM 1690 C C . LEU A 1 207 ? -24.711 19.446 25.673 1.00 88.31 207 LEU A C 1
ATOM 1692 O O . LEU A 1 207 ? -23.640 19.976 25.394 1.00 88.31 207 LEU A O 1
ATOM 1696 N N . GLY A 1 208 ? -24.790 18.474 26.588 1.00 83.19 208 GLY A N 1
ATOM 1697 C CA . GLY A 1 208 ? -23.633 17.913 27.288 1.00 83.19 208 GLY A CA 1
ATOM 1698 C C . GLY A 1 208 ? -23.117 18.757 28.459 1.00 83.19 208 GLY A C 1
ATOM 1699 O O . GLY A 1 208 ? -22.039 18.486 28.981 1.00 83.19 208 GLY A O 1
ATOM 1700 N N . THR A 1 209 ? -23.855 19.774 28.915 1.00 89.19 209 THR A N 1
ATOM 1701 C CA . THR A 1 209 ? -23.457 20.589 30.077 1.00 89.19 209 THR A CA 1
ATOM 1702 C C . THR A 1 209 ? -23.849 19.896 31.380 1.00 89.19 209 THR A C 1
ATOM 1704 O O . THR A 1 209 ? -25.019 19.578 31.566 1.00 89.19 209 THR A O 1
ATOM 1707 N N . LYS A 1 210 ? -22.908 19.687 32.310 1.00 91.31 210 LYS A N 1
ATOM 1708 C CA . LYS A 1 210 ? -23.200 19.079 33.621 1.00 91.31 210 LYS A CA 1
ATOM 1709 C C . LYS A 1 210 ? -24.033 20.028 34.489 1.00 91.31 210 LYS A C 1
ATOM 1711 O O . LYS A 1 210 ? -23.619 21.161 34.710 1.00 91.31 210 LYS A O 1
ATOM 1716 N N . VAL A 1 211 ? -25.164 19.555 35.012 1.00 90.12 211 VAL A N 1
ATOM 1717 C CA . VAL A 1 211 ? -26.089 20.340 35.859 1.00 90.12 211 VAL A CA 1
ATOM 1718 C C . VAL A 1 211 ? -26.219 19.807 37.284 1.00 90.12 211 VAL A C 1
ATOM 1720 O O . VAL A 1 211 ? -26.654 20.538 38.167 1.00 90.12 211 VAL A O 1
ATOM 1723 N N . TYR A 1 212 ? -25.832 18.556 37.533 1.00 85.69 212 TYR A N 1
ATOM 1724 C CA . TYR A 1 212 ? -25.870 17.961 38.867 1.00 85.69 212 TYR A CA 1
ATOM 1725 C C . TYR A 1 212 ? -24.802 16.880 39.015 1.00 85.69 212 TYR A C 1
ATOM 1727 O O . TYR A 1 212 ? -24.501 16.164 38.057 1.00 85.69 212 TYR A O 1
ATOM 1735 N N . GLN A 1 213 ? -24.263 16.753 40.226 1.00 88.25 213 GLN A N 1
ATOM 1736 C CA . GLN A 1 213 ? -23.399 15.653 40.627 1.00 88.25 213 GLN A CA 1
ATOM 1737 C C . GLN A 1 213 ? -23.690 15.280 42.081 1.00 88.25 213 GLN A C 1
ATOM 1739 O O . GLN A 1 213 ? -23.767 16.156 42.941 1.00 88.25 213 GLN A O 1
ATOM 1744 N N . ASN A 1 214 ? -23.806 13.986 42.355 1.00 82.88 214 ASN A N 1
ATOM 1745 C CA . ASN A 1 214 ? -23.885 13.458 43.711 1.00 82.88 214 ASN A CA 1
ATOM 1746 C C . ASN A 1 214 ? -23.063 12.178 43.804 1.00 82.88 214 ASN A C 1
ATOM 1748 O O . ASN A 1 214 ? -23.192 11.294 42.959 1.00 82.88 214 ASN A O 1
ATOM 1752 N N . THR A 1 215 ? -22.215 12.092 44.819 1.00 82.31 215 THR A N 1
ATOM 1753 C CA . THR A 1 215 ? -21.433 10.898 45.119 1.00 82.31 215 THR A CA 1
ATOM 1754 C C . THR A 1 215 ? -21.991 10.297 46.400 1.00 82.31 215 THR A C 1
ATOM 1756 O O . THR A 1 215 ? -21.804 10.855 47.480 1.00 82.31 215 THR A O 1
ATOM 1759 N N . GLY A 1 216 ? -22.681 9.164 46.279 1.00 70.00 216 GLY A N 1
ATOM 1760 C CA . GLY A 1 216 ? -23.140 8.408 47.436 1.00 70.00 216 GLY A CA 1
ATOM 1761 C C . GLY A 1 216 ? -21.944 7.786 48.153 1.00 70.00 216 GLY A C 1
ATOM 1762 O O . GLY A 1 216 ? -21.211 6.997 47.553 1.00 70.00 216 GLY A O 1
ATOM 1763 N N . GLN A 1 217 ? -21.735 8.145 49.420 1.00 55.66 217 GLN A N 1
ATOM 1764 C CA . GLN A 1 217 ? -20.851 7.391 50.311 1.00 55.66 217 GLN A CA 1
ATOM 1765 C C . GLN A 1 217 ? -21.618 6.186 50.867 1.00 55.66 217 GLN A C 1
ATOM 1767 O O . GLN A 1 217 ? -22.824 6.280 51.093 1.00 55.66 217 GLN A O 1
ATOM 1772 N N . GLN A 1 218 ? -20.933 5.052 51.035 1.00 52.56 218 GLN A N 1
ATOM 1773 C CA . GLN A 1 218 ? -21.512 3.881 51.699 1.00 52.56 218 GLN A CA 1
ATOM 1774 C C . GLN A 1 218 ? -22.019 4.297 53.090 1.00 52.56 218 GLN A C 1
ATOM 1776 O O . GLN A 1 218 ? -21.270 4.920 53.843 1.00 52.56 218 GLN A O 1
ATOM 1781 N N . LEU A 1 219 ? -23.288 3.994 53.386 1.00 42.94 219 LEU A N 1
ATOM 1782 C CA . LEU A 1 219 ? -23.803 3.938 54.757 1.00 42.94 219 LEU A CA 1
ATOM 1783 C C . LEU A 1 219 ? -23.308 2.656 55.425 1.00 42.94 219 LEU A C 1
ATOM 1785 O O . LEU A 1 219 ? -23.339 1.610 54.734 1.00 42.94 219 LEU A O 1
#

Sequence (219 aa):
MITDSLNPYPVSNYSAFAIHLPQNIGLNWGNYNYYFRFWHRFETDSLKDGCWLEFSSDTGHTWFRTDTISWGWPLNSFSNGWTACNLYNNDLTSTSMDTLLDGRMAWSIQWRVAIYCLVVEYGYAGKTRKKWSHKCRAVCFKSDTLPESKSGWTIQELKFGYVNVSGIDELQSANQLPVYPNPSLNGKFYFDVPQQLPTTINVYTALGTKVYQNTGQQL